Protein AF-A0A4R4QNT4-F1 (afdb_monomer)

Structure (mmCIF, N/CA/C/O backbone):
data_AF-A0A4R4QNT4-F1
#
_entry.id   AF-A0A4R4QNT4-F1
#
loop_
_atom_site.group_PDB
_atom_site.id
_atom_site.type_symbol
_atom_site.label_atom_id
_atom_site.label_alt_id
_atom_site.label_comp_id
_atom_site.label_asym_id
_atom_site.label_entity_id
_atom_site.label_seq_id
_atom_site.pdbx_PDB_ins_code
_atom_site.Cartn_x
_atom_site.Cartn_y
_atom_site.Cartn_z
_atom_site.occupancy
_atom_site.B_iso_or_equiv
_atom_site.auth_seq_id
_atom_site.auth_comp_id
_atom_site.auth_asym_id
_atom_site.auth_atom_id
_atom_site.pdbx_PDB_model_num
ATOM 1 N N . MET A 1 1 ? 43.501 26.505 31.342 1.00 37.59 1 MET A N 1
ATOM 2 C CA . MET A 1 1 ? 43.965 26.276 29.961 1.00 37.59 1 MET A CA 1
ATOM 3 C C . MET A 1 1 ? 43.931 24.777 29.756 1.00 37.59 1 MET A C 1
ATOM 5 O O . MET A 1 1 ? 44.802 24.097 30.271 1.00 37.59 1 MET A O 1
ATOM 9 N N . GLU A 1 2 ? 42.743 24.244 29.469 1.00 38.50 2 GLU A N 1
ATOM 10 C CA . GLU A 1 2 ? 42.202 24.045 28.103 1.00 38.50 2 GLU A CA 1
ATOM 11 C C . GLU A 1 2 ? 42.955 22.898 27.397 1.00 38.50 2 GLU A C 1
ATOM 13 O O . GLU A 1 2 ? 44.174 22.863 27.431 1.00 38.50 2 GLU A O 1
ATOM 18 N N . GLY A 1 3 ? 42.329 21.898 26.785 1.00 36.78 3 GLY A N 1
ATOM 19 C CA . GLY A 1 3 ? 41.005 21.887 26.189 1.00 36.78 3 GLY A CA 1
ATOM 20 C C . GLY A 1 3 ? 40.268 20.565 26.379 1.00 36.78 3 GLY A C 1
ATOM 21 O O . GLY A 1 3 ? 40.830 19.472 26.442 1.00 36.78 3 GLY A O 1
ATOM 22 N N . GLU A 1 4 ? 38.968 20.752 26.482 1.00 43.66 4 GLU A N 1
ATOM 23 C CA . GLU A 1 4 ? 37.883 19.797 26.498 1.00 43.66 4 GLU A CA 1
ATOM 24 C C . GLU A 1 4 ? 37.912 18.936 25.227 1.00 43.66 4 GLU A C 1
ATOM 26 O O . GLU A 1 4 ? 37.807 19.427 24.105 1.00 43.66 4 GLU A O 1
ATOM 31 N N . SER A 1 5 ? 38.104 17.627 25.400 1.00 39.94 5 SER A N 1
ATOM 32 C CA . SER A 1 5 ? 37.969 16.658 24.316 1.00 39.94 5 SER A CA 1
ATOM 33 C C . SER A 1 5 ? 36.481 16.483 24.023 1.00 39.94 5 SER A C 1
ATOM 35 O O . SER A 1 5 ? 35.796 15.669 24.645 1.00 39.94 5 SER A O 1
ATOM 37 N N . THR A 1 6 ? 35.962 17.286 23.095 1.00 43.97 6 THR A N 1
ATOM 38 C CA . THR A 1 6 ? 34.639 17.096 22.503 1.00 43.97 6 THR A CA 1
ATOM 39 C C . THR A 1 6 ? 34.611 15.732 21.815 1.00 43.97 6 THR A C 1
ATOM 41 O O . THR A 1 6 ? 35.054 15.573 20.677 1.00 43.97 6 THR A O 1
ATOM 44 N N . ARG A 1 7 ? 34.088 14.715 22.507 1.00 40.16 7 ARG A N 1
ATOM 45 C CA . ARG A 1 7 ? 33.618 13.490 21.859 1.00 40.16 7 ARG A CA 1
ATOM 46 C C . ARG A 1 7 ? 32.484 13.886 20.921 1.00 40.16 7 ARG A C 1
ATOM 48 O O . ARG A 1 7 ? 31.363 14.114 21.366 1.00 40.16 7 ARG A O 1
ATOM 55 N N . MET A 1 8 ? 32.773 13.947 19.626 1.00 35.00 8 MET A N 1
ATOM 56 C CA . MET A 1 8 ? 31.739 13.879 18.602 1.00 35.00 8 MET A CA 1
ATOM 57 C C . MET A 1 8 ? 31.086 12.498 18.699 1.00 35.00 8 MET A C 1
ATOM 59 O O . MET A 1 8 ? 31.609 11.511 18.184 1.00 35.00 8 MET A O 1
ATOM 63 N N . SER A 1 9 ? 29.972 12.421 19.424 1.00 37.28 9 SER A N 1
ATOM 64 C CA . SER A 1 9 ? 29.053 11.292 19.341 1.00 37.28 9 SER A CA 1
ATOM 65 C C . SER A 1 9 ? 28.495 11.281 17.924 1.00 37.28 9 SER A C 1
ATOM 67 O O . SER A 1 9 ? 27.657 12.110 17.580 1.00 37.28 9 SER A O 1
ATOM 69 N N . VAL A 1 10 ? 29.019 10.400 17.070 1.00 41.97 10 VAL A N 1
ATOM 70 C CA . VAL A 1 10 ? 28.398 10.111 15.778 1.00 41.97 10 VAL A CA 1
ATOM 71 C C . VAL A 1 10 ? 27.108 9.374 16.097 1.00 41.97 10 VAL A C 1
ATOM 73 O O . VAL A 1 10 ? 27.119 8.174 16.369 1.00 41.97 10 VAL A O 1
ATOM 76 N N . ASP A 1 11 ? 26.018 10.132 16.124 1.00 49.66 11 ASP A N 1
ATOM 77 C CA . ASP A 1 11 ? 24.670 9.626 16.315 1.00 49.66 11 ASP A CA 1
ATOM 78 C C . ASP A 1 11 ? 24.349 8.680 15.150 1.00 49.66 11 ASP A C 1
ATOM 80 O O . ASP A 1 11 ? 24.089 9.086 14.012 1.00 49.66 11 ASP A O 1
ATOM 84 N N . THR A 1 12 ? 24.534 7.384 15.386 1.00 55.78 12 THR A N 1
ATOM 85 C CA . THR A 1 12 ? 24.268 6.344 14.396 1.00 55.78 12 THR A CA 1
ATOM 86 C C . THR A 1 12 ? 22.800 5.990 14.529 1.00 55.78 12 THR A C 1
ATOM 88 O O . THR A 1 12 ? 22.451 5.062 15.248 1.00 55.78 12 THR A O 1
ATOM 91 N N . ALA A 1 13 ? 21.947 6.766 13.852 1.00 68.31 13 ALA A N 1
ATOM 92 C CA . ALA A 1 13 ? 20.513 6.497 13.778 1.00 68.31 13 ALA A CA 1
ATOM 93 C C . ALA A 1 13 ? 20.271 5.016 13.450 1.00 68.31 13 ALA A C 1
ATOM 95 O O . ALA A 1 13 ? 20.821 4.485 12.473 1.00 68.31 13 ALA A O 1
ATOM 96 N N . THR A 1 14 ? 19.484 4.349 14.288 1.00 86.00 14 THR A N 1
ATOM 97 C CA . THR A 1 14 ? 19.175 2.930 14.130 1.00 86.00 14 THR A CA 1
ATOM 98 C C . THR A 1 14 ? 18.196 2.716 12.973 1.00 86.00 14 THR A C 1
ATOM 100 O O . THR A 1 14 ? 17.595 3.653 12.442 1.00 86.00 14 THR A O 1
ATOM 103 N N . GLY A 1 15 ? 18.017 1.461 12.551 1.00 86.81 15 GLY A N 1
ATOM 104 C CA . GLY A 1 15 ? 17.016 1.125 11.535 1.00 86.81 15 GLY A CA 1
ATOM 105 C C . GLY A 1 15 ? 15.577 1.429 11.968 1.00 86.81 15 GLY A C 1
ATOM 106 O O . GLY A 1 15 ? 14.729 1.615 11.100 1.00 86.81 15 GLY A O 1
ATOM 107 N N . GLU A 1 16 ? 15.309 1.494 13.274 1.00 90.38 16 GLU A N 1
ATOM 108 C CA . GLU A 1 16 ? 14.009 1.872 13.841 1.00 90.38 16 GLU A CA 1
ATOM 109 C C . GLU A 1 16 ? 13.811 3.391 13.789 1.00 90.38 16 GLU A C 1
ATOM 111 O O . GLU A 1 16 ? 12.767 3.850 13.331 1.00 90.38 16 GLU A O 1
ATOM 116 N N . ASP A 1 17 ? 14.841 4.173 14.133 1.00 94.44 17 ASP A N 1
ATOM 117 C CA . ASP A 1 17 ? 14.787 5.642 14.061 1.00 94.44 17 ASP A CA 1
ATOM 118 C C . ASP A 1 17 ? 14.572 6.122 12.622 1.00 94.44 17 ASP A C 1
ATOM 120 O O . ASP A 1 17 ? 13.731 6.979 12.355 1.00 94.44 17 ASP A O 1
ATOM 124 N N . LEU A 1 18 ? 15.301 5.529 11.669 1.00 95.69 18 LEU A N 1
ATOM 125 C CA . LEU A 1 18 ? 15.149 5.834 10.246 1.00 95.69 18 LEU A CA 1
ATOM 126 C C . LEU A 1 18 ? 13.766 5.433 9.718 1.00 95.69 18 LEU A C 1
ATOM 128 O O . LEU A 1 18 ? 13.219 6.116 8.854 1.00 95.69 18 LEU A O 1
ATOM 132 N N . HIS A 1 19 ? 13.192 4.345 10.237 1.00 95.56 19 HIS A N 1
ATOM 133 C CA . HIS A 1 19 ? 11.841 3.918 9.882 1.00 95.56 19 HIS A CA 1
ATOM 134 C C . HIS A 1 19 ? 10.805 4.926 10.368 1.00 95.56 19 HIS A C 1
ATOM 136 O O . HIS A 1 19 ? 9.998 5.397 9.568 1.00 95.56 19 HIS A O 1
ATOM 142 N N . ALA A 1 20 ? 10.854 5.285 11.651 1.00 96.69 20 ALA A N 1
ATOM 143 C CA . ALA A 1 20 ? 9.945 6.255 12.245 1.00 96.69 20 ALA A CA 1
ATOM 144 C C . ALA A 1 20 ? 10.035 7.607 11.526 1.00 96.69 20 ALA A C 1
ATOM 146 O O . ALA A 1 20 ? 9.014 8.116 11.067 1.00 96.69 20 ALA A O 1
ATOM 147 N N . ALA A 1 21 ? 11.256 8.109 11.315 1.00 96.88 21 ALA A N 1
ATOM 148 C CA . ALA A 1 21 ? 11.497 9.365 10.611 1.00 96.88 21 ALA A CA 1
ATOM 149 C C . ALA A 1 21 ? 10.956 9.349 9.173 1.00 96.88 21 ALA A C 1
ATOM 151 O O . ALA A 1 21 ? 10.370 10.334 8.729 1.00 96.88 21 ALA A O 1
ATOM 152 N N . MET A 1 22 ? 11.103 8.231 8.451 1.00 97.12 22 MET A N 1
ATOM 153 C CA . MET A 1 22 ? 10.523 8.085 7.115 1.00 97.12 22 MET A CA 1
ATOM 154 C C . MET A 1 22 ? 8.995 8.194 7.158 1.00 97.12 22 MET A C 1
ATOM 156 O O . MET A 1 22 ? 8.421 8.878 6.317 1.00 97.12 22 MET A O 1
ATOM 160 N N . VAL A 1 23 ? 8.319 7.533 8.106 1.00 97.44 23 VAL A N 1
ATOM 161 C CA . VAL A 1 23 ? 6.850 7.620 8.197 1.00 97.44 23 VAL A CA 1
ATOM 162 C C . VAL A 1 23 ? 6.402 9.026 8.592 1.00 97.44 23 VAL A C 1
ATOM 164 O O . VAL A 1 23 ? 5.477 9.552 7.979 1.00 97.44 23 VAL A O 1
ATOM 167 N N . ASP A 1 24 ? 7.077 9.656 9.551 1.00 97.38 24 ASP A N 1
ATOM 168 C CA . ASP A 1 24 ? 6.760 11.020 9.982 1.00 97.38 24 ASP A CA 1
ATOM 169 C C . ASP A 1 24 ? 6.913 12.016 8.824 1.00 97.38 24 ASP A C 1
ATOM 171 O O . ASP A 1 24 ? 6.049 12.872 8.627 1.00 97.38 24 ASP A O 1
ATOM 175 N N . GLN A 1 25 ? 7.951 11.848 7.996 1.00 96.88 25 GLN A N 1
ATOM 176 C CA . GLN A 1 25 ? 8.120 12.621 6.768 1.00 96.88 25 GLN A CA 1
ATOM 177 C C . GLN A 1 25 ? 6.937 12.423 5.809 1.00 96.88 25 GLN A C 1
ATOM 179 O O . GLN A 1 25 ? 6.391 13.399 5.312 1.00 96.88 25 GLN A O 1
ATOM 184 N N . LEU A 1 26 ? 6.490 11.185 5.573 1.00 96.25 26 LEU A N 1
ATOM 185 C CA . LEU A 1 26 ? 5.357 10.923 4.674 1.00 96.25 26 LEU A CA 1
ATOM 186 C C . LEU A 1 26 ? 4.052 11.570 5.151 1.00 96.25 26 LEU A C 1
ATOM 188 O O . LEU A 1 26 ? 3.254 12.022 4.325 1.00 96.25 26 LEU A O 1
ATOM 192 N N . VAL A 1 27 ? 3.822 11.590 6.466 1.00 96.50 27 VAL A N 1
ATOM 193 C CA . VAL A 1 27 ? 2.660 12.247 7.080 1.00 96.50 27 VAL A CA 1
ATOM 194 C C . VAL A 1 27 ? 2.756 13.763 6.910 1.00 96.50 27 VAL A C 1
ATOM 196 O O . VAL A 1 27 ? 1.775 14.387 6.503 1.00 96.50 27 VAL A O 1
ATOM 199 N N . ALA A 1 28 ? 3.930 14.347 7.163 1.00 96.25 28 ALA A N 1
ATOM 200 C CA . ALA A 1 28 ? 4.174 15.771 6.950 1.00 96.25 28 ALA A CA 1
ATOM 201 C C . ALA A 1 28 ? 3.968 16.167 5.478 1.00 96.25 28 ALA A C 1
ATOM 203 O O . ALA A 1 28 ? 3.209 17.094 5.203 1.00 96.25 28 ALA A O 1
ATOM 204 N N . ASP A 1 29 ? 4.526 15.403 4.536 1.00 94.00 29 ASP A N 1
ATOM 205 C CA . ASP A 1 29 ? 4.382 15.635 3.094 1.00 94.00 29 ASP A CA 1
ATOM 206 C C . ASP A 1 29 ? 2.905 15.590 2.646 1.00 94.00 29 ASP A C 1
ATOM 208 O O . ASP A 1 29 ? 2.492 16.338 1.758 1.00 94.00 29 ASP A O 1
ATOM 212 N N . HIS A 1 30 ? 2.081 14.718 3.243 1.00 92.19 30 HIS A N 1
ATOM 213 C CA . HIS A 1 30 ? 0.635 14.698 2.984 1.00 92.19 30 HIS A CA 1
ATOM 214 C C . HIS A 1 30 ? -0.046 15.954 3.526 1.00 92.19 30 HIS A C 1
ATOM 216 O O . HIS A 1 30 ? -0.811 16.591 2.799 1.00 92.19 30 HIS A O 1
ATOM 222 N N . ALA A 1 31 ? 0.264 16.333 4.767 1.00 93.69 31 ALA A N 1
ATOM 223 C CA . ALA A 1 31 ? -0.306 17.514 5.403 1.00 93.69 31 ALA A CA 1
ATOM 224 C C . ALA A 1 31 ? 0.034 18.803 4.634 1.00 93.69 31 ALA A C 1
ATOM 226 O O . ALA A 1 31 ? -0.841 19.647 4.440 1.00 93.69 31 ALA A O 1
ATOM 227 N N . GLU A 1 32 ? 1.260 18.929 4.119 1.00 94.25 32 GLU A N 1
ATOM 228 C CA . GLU A 1 32 ? 1.679 20.048 3.261 1.00 94.25 32 GLU A CA 1
ATOM 229 C C . GLU A 1 32 ? 0.880 20.123 1.952 1.00 94.25 32 GLU A C 1
ATOM 231 O O . GLU A 1 32 ? 0.577 21.215 1.468 1.00 94.25 32 GLU A O 1
ATOM 236 N N . LYS A 1 33 ? 0.468 18.974 1.401 1.00 89.75 33 LYS A N 1
ATOM 237 C CA . LYS A 1 33 ? -0.427 18.886 0.234 1.00 89.75 33 LYS A CA 1
ATOM 238 C C . LYS A 1 33 ? -1.907 19.117 0.585 1.00 89.75 33 LYS A C 1
ATOM 240 O O . LYS A 1 33 ? -2.757 19.025 -0.299 1.00 89.75 33 LYS A O 1
ATOM 245 N N . GLY A 1 34 ? -2.239 19.388 1.850 1.00 90.75 34 GLY A N 1
ATOM 246 C CA . GLY A 1 34 ? -3.621 19.493 2.332 1.00 90.75 34 GLY A CA 1
ATOM 247 C C . GLY A 1 34 ? -4.358 18.151 2.384 1.00 90.75 34 GLY A C 1
ATOM 248 O O . GLY A 1 34 ? -5.587 18.124 2.445 1.00 90.75 34 GLY A O 1
ATOM 249 N N . LEU A 1 35 ? -3.620 17.041 2.340 1.00 88.06 35 LEU A N 1
ATOM 250 C CA . LEU A 1 35 ? -4.137 15.681 2.444 1.00 88.06 35 LEU A CA 1
ATOM 251 C C . LEU A 1 35 ? -3.940 15.161 3.870 1.00 88.06 35 LEU A C 1
ATOM 253 O O . LEU A 1 35 ? -3.021 15.562 4.580 1.00 88.06 35 LEU A O 1
ATOM 257 N N . VAL A 1 36 ? -4.787 14.224 4.285 1.00 89.75 36 VAL A N 1
ATOM 258 C CA . VAL A 1 36 ? -4.643 13.538 5.573 1.00 89.75 36 VAL A CA 1
ATOM 259 C C . VAL A 1 36 ? -4.260 12.091 5.304 1.00 89.75 36 VAL A C 1
ATOM 261 O O . VAL A 1 36 ? -4.969 11.386 4.587 1.00 89.75 36 VAL A O 1
ATOM 264 N N . MET A 1 37 ? -3.140 11.646 5.879 1.00 93.31 37 MET A N 1
ATOM 265 C CA . MET A 1 37 ? -2.763 10.234 5.848 1.00 93.31 37 MET A CA 1
ATOM 266 C C . MET A 1 37 ? -3.816 9.420 6.600 1.00 93.31 37 MET A C 1
ATOM 268 O O . MET A 1 37 ? -4.147 9.727 7.746 1.00 93.31 37 MET A O 1
ATOM 272 N N . ARG A 1 38 ? -4.339 8.366 5.971 1.00 93.25 38 ARG A N 1
ATOM 273 C CA . ARG A 1 38 ? -5.302 7.486 6.638 1.00 93.25 38 ARG A CA 1
ATOM 274 C C . ARG A 1 38 ? -4.636 6.759 7.817 1.00 93.25 38 ARG A C 1
ATOM 276 O O . ARG A 1 38 ? -3.564 6.180 7.613 1.00 93.25 38 ARG A O 1
ATOM 283 N N . PRO A 1 39 ? -5.257 6.715 9.013 1.00 94.19 39 PRO A N 1
ATOM 284 C CA . PRO A 1 39 ? -4.653 6.100 10.200 1.00 94.19 39 PRO A CA 1
ATOM 285 C C . PRO A 1 39 ? -4.231 4.637 10.009 1.00 94.19 39 PRO A C 1
ATOM 287 O O . PRO A 1 39 ? -3.194 4.206 10.513 1.00 94.19 39 PRO A O 1
ATOM 290 N N . GLU A 1 40 ? -5.007 3.856 9.261 1.00 94.50 40 GLU A N 1
ATOM 291 C CA . GLU A 1 40 ? -4.697 2.462 8.949 1.00 94.50 40 GLU A CA 1
ATOM 292 C C . GLU A 1 40 ? -3.492 2.324 8.007 1.00 94.50 40 GLU A C 1
ATOM 294 O O . GLU A 1 40 ? -2.685 1.411 8.183 1.00 94.50 40 GLU A O 1
ATOM 299 N N . VAL A 1 41 ? -3.322 3.252 7.057 1.00 95.38 41 VAL A N 1
ATOM 300 C CA . VAL A 1 41 ? -2.170 3.281 6.143 1.00 95.38 41 VAL A CA 1
ATOM 301 C C . VAL A 1 41 ? -0.916 3.688 6.906 1.00 95.38 41 VAL A C 1
ATOM 303 O O . VAL A 1 41 ? 0.113 3.028 6.778 1.00 95.38 41 VAL A O 1
ATOM 306 N N . GLU A 1 42 ? -1.007 4.706 7.763 1.00 96.69 42 GLU A N 1
ATOM 307 C CA . GLU A 1 42 ? 0.089 5.085 8.656 1.00 96.69 42 GLU A CA 1
ATOM 308 C C . GLU A 1 42 ? 0.491 3.917 9.568 1.00 96.69 42 GLU A C 1
ATOM 310 O O . GLU A 1 42 ? 1.670 3.584 9.677 1.00 96.69 42 GLU A O 1
ATOM 315 N N . THR A 1 43 ? -0.482 3.230 10.168 1.00 96.19 43 THR A N 1
ATOM 316 C CA . THR A 1 43 ? -0.228 2.063 11.027 1.00 96.19 43 THR A CA 1
ATOM 317 C C . THR A 1 43 ? 0.490 0.949 10.265 1.00 96.19 43 THR A C 1
ATOM 319 O O . THR A 1 43 ? 1.450 0.367 10.780 1.00 96.19 43 THR A O 1
ATOM 322 N N . ALA A 1 44 ? 0.074 0.665 9.027 1.00 95.00 44 ALA A N 1
ATOM 323 C CA . ALA A 1 44 ? 0.738 -0.318 8.175 1.00 95.00 44 ALA A CA 1
ATOM 324 C C . ALA A 1 44 ? 2.178 0.108 7.833 1.00 95.00 44 ALA A C 1
ATOM 326 O O . ALA A 1 44 ? 3.098 -0.702 7.960 1.00 95.00 44 ALA A O 1
ATOM 327 N N . LEU A 1 45 ? 2.391 1.383 7.486 1.00 95.81 45 LEU A N 1
ATOM 328 C CA . LEU A 1 45 ? 3.716 1.949 7.221 1.00 95.81 45 LEU A CA 1
ATOM 329 C C . LEU A 1 45 ? 4.640 1.824 8.434 1.00 95.81 45 LEU A C 1
ATOM 331 O O . LEU A 1 45 ? 5.791 1.438 8.263 1.00 95.81 45 LEU A O 1
ATOM 335 N N . ARG A 1 46 ? 4.150 2.088 9.653 1.00 96.50 46 ARG A N 1
ATOM 336 C CA . ARG A 1 46 ? 4.930 1.933 10.898 1.00 96.50 46 ARG A CA 1
ATOM 337 C C . ARG A 1 46 ? 5.203 0.471 11.256 1.00 96.50 46 ARG A C 1
ATOM 339 O O . ARG A 1 46 ? 6.205 0.181 11.897 1.00 96.50 46 ARG A O 1
ATOM 346 N N . SER A 1 47 ? 4.339 -0.454 10.843 1.00 93.88 47 SER A N 1
ATOM 347 C CA . SER A 1 47 ? 4.440 -1.872 11.219 1.00 93.88 47 SER A CA 1
ATOM 348 C C . SER A 1 47 ? 5.370 -2.684 10.320 1.00 93.88 47 SER A C 1
ATOM 350 O O . SER A 1 47 ? 5.901 -3.706 10.754 1.00 93.88 47 SER A O 1
ATOM 352 N N . VAL A 1 48 ? 5.558 -2.270 9.064 1.00 93.06 48 VAL A N 1
ATOM 353 C CA . VAL A 1 48 ? 6.316 -3.043 8.073 1.00 93.06 48 VAL A CA 1
ATOM 354 C C . VAL A 1 48 ? 7.712 -2.436 7.879 1.00 93.06 48 VAL A C 1
ATOM 356 O O . VAL A 1 48 ? 7.850 -1.420 7.198 1.00 93.06 48 VAL A O 1
ATOM 359 N N . PRO A 1 49 ? 8.779 -3.051 8.424 1.00 91.62 49 PRO A N 1
ATOM 360 C CA . PRO A 1 49 ? 10.138 -2.548 8.259 1.00 91.62 49 PRO A CA 1
ATOM 361 C C . PRO A 1 49 ? 10.629 -2.752 6.823 1.00 91.62 49 PRO A C 1
ATOM 363 O O . PRO A 1 49 ? 10.893 -3.869 6.368 1.00 91.62 49 PRO A O 1
ATOM 366 N N . ARG A 1 50 ? 10.786 -1.641 6.101 1.00 90.94 50 ARG A N 1
ATOM 367 C CA . ARG A 1 50 ? 11.141 -1.619 4.675 1.00 90.94 50 ARG A CA 1
ATOM 368 C C . ARG A 1 50 ? 12.478 -2.296 4.360 1.00 90.94 50 ARG A C 1
ATOM 370 O O . ARG A 1 50 ? 12.587 -2.966 3.335 1.00 90.94 50 ARG A O 1
ATOM 377 N N . HIS A 1 51 ? 13.466 -2.187 5.252 1.00 90.31 51 HIS A N 1
ATOM 378 C CA . HIS A 1 51 ? 14.802 -2.760 5.049 1.00 90.31 51 HIS A CA 1
ATOM 379 C C . HIS A 1 51 ? 14.807 -4.292 4.891 1.00 90.31 51 HIS A C 1
ATOM 381 O O . HIS A 1 51 ? 15.686 -4.827 4.219 1.00 90.31 51 HIS A O 1
ATOM 387 N N . LEU A 1 52 ? 13.802 -5.007 5.419 1.00 88.38 52 LEU A N 1
ATOM 388 C CA . LEU A 1 52 ? 13.670 -6.460 5.225 1.00 88.38 52 LEU A CA 1
ATOM 389 C C . LEU A 1 52 ? 13.390 -6.853 3.765 1.00 88.38 52 LEU A C 1
ATOM 391 O O . LEU A 1 52 ? 13.590 -8.007 3.386 1.00 88.38 52 LEU A O 1
ATOM 395 N N . PHE A 1 53 ? 12.937 -5.905 2.942 1.00 84.62 53 PHE A N 1
ATOM 396 C CA . PHE A 1 53 ? 12.639 -6.102 1.522 1.00 84.62 53 PHE A CA 1
ATOM 397 C C . PHE A 1 53 ? 13.750 -5.566 0.605 1.00 84.62 53 PHE A C 1
ATOM 399 O O . PHE A 1 53 ? 13.688 -5.749 -0.612 1.00 84.62 53 PHE A O 1
ATOM 406 N N . THR A 1 54 ? 14.788 -4.949 1.180 1.00 86.88 54 THR A N 1
ATOM 407 C CA . THR A 1 54 ? 15.943 -4.370 0.479 1.00 86.88 54 THR A CA 1
ATOM 408 C C . THR A 1 54 ? 17.262 -4.802 1.147 1.00 86.88 54 THR A C 1
ATOM 410 O O . THR A 1 54 ? 17.991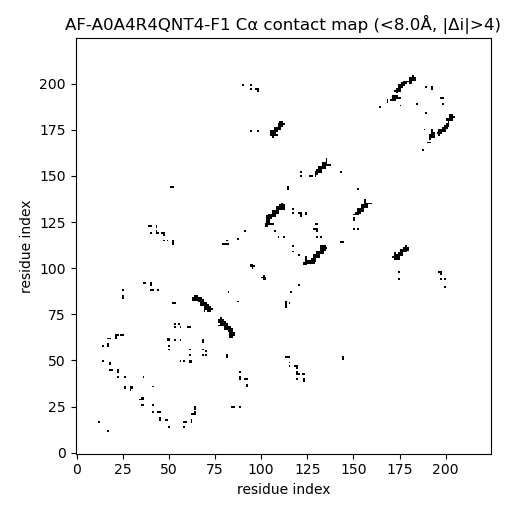 -3.949 1.653 1.00 86.88 54 THR A O 1
ATOM 413 N N . PRO A 1 55 ? 17.579 -6.112 1.189 1.00 82.19 55 PRO A N 1
ATOM 414 C CA . PRO A 1 55 ? 18.682 -6.643 2.000 1.00 82.19 55 PRO A CA 1
ATOM 415 C C . PRO A 1 55 ? 20.067 -6.116 1.597 1.00 82.19 55 PRO A C 1
ATOM 417 O O . PRO A 1 55 ? 20.945 -6.005 2.445 1.00 82.19 55 PRO A O 1
ATOM 420 N N . ASP A 1 56 ? 20.249 -5.756 0.326 1.00 85.75 56 ASP A N 1
ATOM 421 C CA . ASP A 1 56 ? 21.531 -5.278 -0.206 1.00 85.75 56 ASP A CA 1
ATOM 422 C C . ASP A 1 56 ? 21.694 -3.748 -0.120 1.00 85.75 56 ASP A C 1
ATOM 424 O O . ASP A 1 56 ? 22.734 -3.203 -0.493 1.00 85.75 56 ASP A O 1
ATOM 428 N N . ALA A 1 57 ? 20.667 -3.029 0.346 1.00 87.19 57 ALA A N 1
ATOM 429 C CA . ALA A 1 57 ? 20.692 -1.575 0.453 1.00 87.19 57 ALA A CA 1
ATOM 430 C C . ALA A 1 57 ? 21.159 -1.122 1.841 1.00 87.19 57 ALA A C 1
ATOM 432 O O . ALA A 1 57 ? 20.790 -1.694 2.866 1.00 87.19 57 ALA A O 1
ATOM 433 N N . ALA A 1 58 ? 21.917 -0.025 1.890 1.00 91.62 58 ALA A N 1
ATOM 434 C CA . ALA A 1 58 ? 22.208 0.643 3.154 1.00 91.62 58 ALA A CA 1
ATOM 435 C C . ALA A 1 58 ? 20.903 1.118 3.817 1.00 91.62 58 ALA A C 1
ATOM 437 O O . ALA A 1 58 ? 20.018 1.624 3.129 1.00 91.62 58 ALA A O 1
ATOM 438 N N . LEU A 1 59 ? 20.800 1.043 5.151 1.00 92.12 59 LEU A N 1
ATOM 439 C CA . LEU A 1 59 ? 19.581 1.431 5.886 1.00 92.12 59 LEU A CA 1
ATOM 440 C C . LEU A 1 59 ? 19.091 2.843 5.537 1.00 92.12 59 LEU A C 1
ATOM 442 O O . LEU A 1 59 ? 17.900 3.052 5.329 1.00 92.12 59 LEU A O 1
ATOM 446 N N . LYS A 1 60 ? 20.016 3.802 5.415 1.00 92.56 60 LYS A N 1
ATOM 447 C CA . LYS A 1 60 ? 19.683 5.179 5.022 1.00 92.56 60 LYS A CA 1
ATOM 448 C C . LYS A 1 60 ? 19.037 5.254 3.640 1.00 92.56 60 LYS A C 1
ATOM 450 O O . LYS A 1 60 ? 18.139 6.059 3.452 1.00 92.56 60 LYS A O 1
ATOM 455 N N . GLU A 1 61 ? 19.479 4.422 2.698 1.00 92.00 61 GLU A N 1
ATOM 456 C CA . GLU A 1 61 ? 18.884 4.346 1.361 1.00 92.00 61 GLU A CA 1
ATOM 457 C C . GLU A 1 61 ? 17.534 3.626 1.401 1.00 92.00 61 GLU A C 1
ATOM 459 O O . GLU A 1 61 ? 16.570 4.082 0.792 1.00 92.00 61 GLU A O 1
ATOM 464 N N . ALA A 1 62 ? 17.439 2.542 2.179 1.00 90.94 62 ALA A N 1
ATOM 465 C CA . ALA A 1 62 ? 16.202 1.793 2.362 1.00 90.94 62 ALA A CA 1
ATOM 466 C C . ALA A 1 62 ? 15.061 2.681 2.876 1.00 90.94 62 ALA A C 1
ATOM 468 O O . ALA A 1 62 ? 13.929 2.495 2.443 1.00 90.94 62 ALA A O 1
ATOM 469 N N . TYR A 1 63 ? 15.352 3.657 3.738 1.00 95.00 63 TYR A N 1
ATOM 470 C CA . TYR A 1 63 ? 14.361 4.551 4.345 1.00 95.00 63 TYR A CA 1
ATOM 471 C C . TYR A 1 63 ? 14.260 5.940 3.705 1.00 95.00 63 TYR A C 1
ATOM 473 O O . TYR A 1 63 ? 13.645 6.840 4.272 1.00 95.00 63 TYR A O 1
ATOM 481 N N . ARG A 1 64 ? 14.805 6.139 2.500 1.00 93.56 64 ARG A N 1
ATOM 482 C CA . ARG A 1 64 ? 14.509 7.355 1.734 1.00 93.56 64 ARG A CA 1
ATOM 483 C C . ARG A 1 64 ? 13.040 7.387 1.332 1.00 93.56 64 ARG A C 1
ATOM 485 O O . ARG A 1 64 ? 12.585 6.531 0.573 1.00 93.56 64 ARG A O 1
ATOM 492 N N . ALA A 1 65 ? 12.324 8.412 1.789 1.00 91.75 65 ALA A N 1
ATOM 493 C CA . ALA A 1 65 ? 10.904 8.589 1.509 1.00 91.75 65 ALA A CA 1
ATOM 494 C C . ALA A 1 65 ? 10.596 8.780 0.016 1.00 91.75 65 ALA A C 1
ATOM 496 O O . ALA A 1 65 ? 9.513 8.391 -0.406 1.00 91.75 65 ALA A O 1
ATOM 497 N N . ASP A 1 66 ? 11.537 9.328 -0.771 1.00 89.50 66 ASP A N 1
ATOM 498 C CA . ASP A 1 66 ? 11.343 9.846 -2.134 1.00 89.50 66 ASP A CA 1
ATOM 499 C C . ASP A 1 66 ? 11.687 8.857 -3.265 1.00 89.50 66 ASP A C 1
ATOM 501 O O . ASP A 1 66 ? 11.257 9.052 -4.406 1.00 89.50 66 ASP A O 1
ATOM 505 N N . ARG A 1 67 ? 12.449 7.789 -2.983 1.00 87.81 67 ARG A N 1
ATOM 506 C CA . ARG A 1 67 ? 13.083 6.960 -4.026 1.00 87.81 67 ARG A CA 1
ATOM 507 C C . ARG A 1 67 ? 12.762 5.468 -3.939 1.00 87.81 67 ARG A C 1
ATOM 509 O O . ARG A 1 67 ? 12.651 4.909 -2.847 1.00 87.81 67 ARG A O 1
ATOM 516 N N . PRO A 1 68 ? 12.631 4.791 -5.095 1.00 86.81 68 PRO A N 1
ATOM 517 C CA . PRO A 1 68 ? 12.617 3.339 -5.133 1.00 86.81 68 PRO A CA 1
ATOM 518 C C . PRO A 1 68 ? 14.023 2.780 -4.892 1.00 86.81 68 PRO A C 1
ATOM 520 O O . PRO A 1 68 ? 15.022 3.411 -5.232 1.00 86.81 68 PRO A O 1
ATOM 523 N N . VAL A 1 69 ? 14.090 1.555 -4.374 1.00 84.19 69 VAL A N 1
ATOM 524 C CA . VAL A 1 69 ? 15.346 0.813 -4.212 1.00 84.19 69 VAL A CA 1
ATOM 525 C C . VAL A 1 69 ? 15.389 -0.315 -5.232 1.00 84.19 69 VAL A C 1
ATOM 527 O O . VAL A 1 69 ? 14.494 -1.160 -5.278 1.00 84.19 69 VAL A O 1
ATOM 530 N N . MET A 1 70 ? 16.435 -0.345 -6.055 1.00 80.69 70 MET A N 1
ATOM 531 C CA . MET A 1 70 ? 16.640 -1.425 -7.019 1.00 80.69 70 MET A CA 1
ATOM 532 C C . MET A 1 70 ? 17.062 -2.696 -6.283 1.00 80.69 70 MET A C 1
ATOM 534 O O . MET A 1 70 ? 18.038 -2.686 -5.541 1.00 80.69 70 MET A O 1
ATOM 538 N N . THR A 1 71 ? 16.330 -3.790 -6.493 1.00 71.56 71 THR A N 1
ATOM 539 C CA . THR A 1 71 ? 16.617 -5.093 -5.856 1.00 71.56 71 THR A CA 1
ATOM 540 C C . THR A 1 71 ? 17.191 -6.114 -6.826 1.00 71.56 71 THR A C 1
ATOM 542 O O . THR A 1 71 ? 17.761 -7.113 -6.404 1.00 71.56 71 THR A O 1
ATOM 545 N N . LYS A 1 72 ? 17.053 -5.876 -8.132 1.00 67.69 72 LYS A N 1
ATOM 546 C CA . LYS A 1 72 ? 17.617 -6.726 -9.176 1.00 67.69 72 LYS A CA 1
ATOM 547 C C . LYS A 1 72 ? 17.914 -5.896 -10.416 1.00 67.69 72 LYS A C 1
ATOM 549 O O . LYS A 1 72 ? 17.100 -5.065 -10.819 1.00 67.69 72 LYS A O 1
ATOM 554 N N . ARG A 1 73 ? 19.053 -6.166 -11.048 1.00 59.78 73 ARG A N 1
ATOM 555 C CA . ARG A 1 73 ? 19.380 -5.709 -12.405 1.00 59.78 73 ARG A CA 1
ATOM 556 C C . ARG A 1 73 ? 19.433 -6.922 -13.326 1.00 59.78 73 ARG A C 1
ATOM 558 O O . ARG A 1 73 ? 19.925 -7.973 -12.917 1.00 59.78 73 ARG A O 1
ATOM 565 N N . ILE A 1 74 ? 18.901 -6.795 -14.534 1.00 55.06 74 ILE A N 1
ATOM 566 C CA . ILE A 1 74 ? 18.995 -7.814 -15.583 1.00 55.06 74 ILE A CA 1
ATOM 567 C C . ILE A 1 74 ? 19.829 -7.185 -16.698 1.00 55.06 74 ILE A C 1
ATOM 569 O O . ILE A 1 74 ? 19.324 -6.404 -17.496 1.00 55.06 74 ILE A O 1
ATOM 573 N N . GLY A 1 75 ? 21.134 -7.466 -16.702 1.00 61.50 75 GLY A N 1
ATOM 574 C CA . GLY A 1 75 ? 22.076 -6.726 -17.546 1.00 61.50 75 GLY A CA 1
ATOM 575 C C . GLY A 1 75 ? 22.110 -5.239 -17.171 1.00 61.50 75 GLY A C 1
ATOM 576 O O . GLY A 1 75 ? 22.177 -4.897 -15.987 1.00 61.50 75 GLY A O 1
ATOM 577 N N . ASP A 1 76 ? 22.034 -4.362 -18.173 1.00 51.84 76 ASP A N 1
ATOM 578 C CA . ASP A 1 76 ? 21.980 -2.910 -17.963 1.00 51.84 76 ASP A CA 1
ATOM 579 C C . ASP A 1 76 ? 20.583 -2.399 -17.576 1.00 51.84 76 ASP A C 1
ATOM 581 O O . ASP A 1 76 ? 20.461 -1.274 -17.088 1.00 51.84 76 ASP A O 1
ATOM 585 N N . GLU A 1 77 ? 19.547 -3.232 -17.699 1.00 51.81 77 GLU A N 1
ATOM 586 C CA . GLU A 1 77 ? 18.161 -2.880 -17.390 1.00 51.81 77 GLU A CA 1
ATOM 587 C C . GLU A 1 77 ? 17.807 -3.124 -15.911 1.00 51.81 77 GLU A C 1
ATOM 589 O O . GLU A 1 77 ? 18.342 -4.008 -15.227 1.00 51.81 77 GLU A O 1
ATOM 594 N N . ALA A 1 78 ? 16.870 -2.324 -15.394 1.00 55.00 78 ALA A N 1
ATOM 595 C CA . ALA A 1 78 ? 16.292 -2.538 -14.072 1.00 55.00 78 ALA A CA 1
ATOM 596 C C . ALA A 1 78 ? 15.379 -3.775 -14.108 1.00 55.00 78 ALA A C 1
ATOM 598 O O . ALA A 1 78 ? 14.399 -3.800 -14.844 1.00 55.00 78 ALA A O 1
ATOM 599 N N . GLY A 1 79 ? 15.707 -4.801 -13.317 1.00 60.47 79 GLY A N 1
ATOM 600 C CA . GLY A 1 79 ? 14.943 -6.050 -13.258 1.00 60.47 79 GLY A CA 1
ATOM 601 C C . GLY A 1 79 ? 13.745 -5.958 -12.318 1.00 60.47 79 GLY A C 1
ATOM 602 O O . GLY A 1 79 ? 12.610 -6.158 -12.731 1.00 60.47 79 GLY A O 1
ATOM 603 N N . SER A 1 80 ? 13.988 -5.615 -11.050 1.00 71.62 80 SER A N 1
ATOM 604 C CA . SER A 1 80 ? 12.927 -5.468 -10.043 1.00 71.62 80 SER A CA 1
ATOM 605 C C . SER A 1 80 ? 13.319 -4.420 -8.999 1.00 71.62 80 SER A C 1
ATOM 607 O O . SER A 1 80 ? 14.491 -4.284 -8.631 1.00 71.62 80 SER A O 1
ATOM 609 N N . SER A 1 81 ? 12.338 -3.699 -8.461 1.00 78.12 81 SER A N 1
ATOM 610 C CA . SER A 1 81 ? 12.554 -2.650 -7.458 1.00 78.12 81 SER A CA 1
ATOM 611 C C . SER A 1 81 ? 11.501 -2.693 -6.356 1.00 78.12 81 SER A C 1
ATOM 613 O O . SER A 1 81 ? 10.408 -3.218 -6.551 1.00 78.12 81 SER A O 1
ATOM 615 N N . VAL A 1 82 ? 11.841 -2.138 -5.195 1.00 80.94 82 VAL A N 1
ATOM 616 C CA . VAL A 1 82 ? 10.872 -1.776 -4.160 1.00 80.94 82 VAL A CA 1
ATOM 617 C C . VAL A 1 82 ? 10.478 -0.323 -4.401 1.00 80.94 82 VAL A C 1
ATOM 619 O O . VAL A 1 82 ? 11.329 0.566 -4.327 1.00 80.94 82 VAL A O 1
ATOM 622 N N . SER A 1 83 ? 9.196 -0.090 -4.697 1.00 83.50 83 SER A N 1
ATOM 623 C CA . SER A 1 83 ? 8.627 1.236 -4.979 1.00 83.50 83 SER A CA 1
ATOM 624 C C . SER A 1 83 ? 8.944 2.255 -3.886 1.00 83.50 83 SER A C 1
ATOM 626 O O . SER A 1 83 ? 9.153 1.898 -2.727 1.00 83.50 83 SER A O 1
ATOM 628 N N . ALA A 1 84 ? 8.994 3.540 -4.238 1.00 89.38 84 ALA A N 1
ATOM 629 C CA . ALA A 1 84 ? 9.216 4.607 -3.264 1.00 89.38 84 ALA A CA 1
ATOM 630 C C . ALA A 1 84 ? 8.120 4.607 -2.173 1.00 89.38 84 ALA A C 1
ATOM 632 O O . ALA A 1 84 ? 6.958 4.355 -2.509 1.00 89.38 84 ALA A O 1
ATOM 633 N N . PRO A 1 85 ? 8.451 4.878 -0.894 1.00 91.25 85 PRO A N 1
ATOM 634 C CA . PRO A 1 85 ? 7.478 4.864 0.200 1.00 91.25 85 PRO A CA 1
ATOM 635 C C . PRO A 1 85 ? 6.269 5.769 -0.050 1.00 91.25 85 PRO A C 1
ATOM 637 O O . PRO A 1 85 ? 5.140 5.321 0.132 1.00 91.25 85 PRO A O 1
ATOM 640 N N . TRP A 1 86 ? 6.498 6.994 -0.541 1.00 92.50 86 TRP A N 1
ATOM 641 C CA . TRP A 1 86 ? 5.427 7.951 -0.840 1.00 92.50 86 TRP A CA 1
ATOM 642 C C . TRP A 1 86 ? 4.401 7.397 -1.827 1.00 92.50 86 TRP A C 1
ATOM 644 O O . TRP A 1 86 ? 3.201 7.522 -1.607 1.00 92.50 86 TRP A O 1
ATOM 654 N N . ARG A 1 87 ? 4.870 6.713 -2.878 1.00 90.00 87 ARG A N 1
ATOM 655 C CA . ARG A 1 87 ? 4.006 6.145 -3.915 1.00 90.00 87 ARG A CA 1
ATOM 656 C C . ARG A 1 87 ? 3.124 5.044 -3.346 1.00 90.00 87 ARG A C 1
ATOM 658 O O . ARG A 1 87 ? 1.956 4.957 -3.701 1.00 90.00 87 ARG A O 1
ATOM 665 N N . ILE A 1 88 ? 3.683 4.205 -2.475 1.00 91.25 88 ILE A N 1
ATOM 666 C CA . ILE A 1 88 ? 2.912 3.139 -1.838 1.00 91.25 88 ILE A CA 1
ATOM 667 C C . ILE A 1 88 ? 1.881 3.730 -0.872 1.00 91.25 88 ILE A C 1
ATOM 669 O O . ILE A 1 88 ? 0.734 3.299 -0.884 1.00 91.25 88 ILE A O 1
ATOM 673 N N . ALA A 1 89 ? 2.255 4.743 -0.087 1.00 93.12 89 ALA A N 1
ATOM 674 C CA . ALA A 1 89 ? 1.328 5.420 0.817 1.00 93.12 89 ALA A CA 1
ATOM 675 C C . ALA A 1 89 ? 0.131 6.027 0.063 1.00 93.12 89 ALA A C 1
ATOM 677 O O . ALA A 1 89 ? -1.015 5.761 0.421 1.00 93.12 89 ALA A O 1
ATOM 678 N N . GLU A 1 90 ? 0.389 6.758 -1.025 1.00 91.31 90 GLU A N 1
ATOM 679 C CA . GLU A 1 90 ? -0.660 7.341 -1.870 1.00 91.31 90 GLU A CA 1
ATOM 680 C C . GLU A 1 90 ? -1.541 6.255 -2.508 1.00 91.31 90 GLU A C 1
ATOM 682 O O . GLU A 1 90 ? -2.767 6.338 -2.455 1.00 91.31 90 GLU A O 1
ATOM 687 N N . MET A 1 91 ? -0.932 5.197 -3.050 1.00 91.62 91 MET A N 1
ATOM 688 C CA . MET A 1 91 ? -1.649 4.083 -3.675 1.00 91.62 91 MET A CA 1
ATOM 689 C C . MET A 1 91 ? -2.552 3.335 -2.679 1.00 91.62 91 MET A C 1
ATOM 691 O O . MET A 1 91 ? -3.695 3.016 -3.003 1.00 91.62 91 MET A O 1
ATOM 695 N N . LEU A 1 92 ? -2.066 3.062 -1.464 1.00 93.50 92 LEU A N 1
ATOM 696 C CA . LEU A 1 92 ? -2.845 2.397 -0.415 1.00 93.50 92 LEU A CA 1
ATOM 697 C C . LEU A 1 92 ? -3.956 3.299 0.133 1.00 93.50 92 LEU A C 1
ATOM 699 O O . LEU A 1 92 ? -5.051 2.804 0.399 1.00 93.50 92 LEU A O 1
ATOM 703 N N . GLY A 1 93 ? -3.702 4.606 0.258 1.00 92.19 93 GLY A N 1
ATOM 704 C CA . GLY A 1 93 ? -4.719 5.596 0.618 1.00 92.19 93 GLY A CA 1
ATOM 705 C C . GLY A 1 93 ? -5.861 5.622 -0.396 1.00 92.19 93 GLY A C 1
ATOM 706 O O . GLY A 1 93 ? -7.012 5.403 -0.027 1.00 92.19 93 GLY A O 1
ATOM 707 N N . GLN A 1 94 ? -5.529 5.757 -1.683 1.00 90.62 94 GLN A N 1
ATOM 708 C CA . GLN A 1 94 ? -6.504 5.723 -2.778 1.00 90.62 94 GLN A CA 1
ATOM 709 C C . GLN A 1 94 ? -7.284 4.408 -2.819 1.00 90.62 94 GLN A C 1
ATOM 711 O O . GLN A 1 94 ? -8.500 4.418 -2.998 1.00 90.62 94 GLN A O 1
ATOM 716 N N . ALA A 1 95 ? -6.604 3.273 -2.628 1.00 91.81 95 ALA A N 1
ATOM 717 C CA . ALA A 1 95 ? -7.260 1.973 -2.575 1.00 91.81 95 ALA A CA 1
ATOM 718 C C . ALA A 1 95 ? -8.267 1.899 -1.418 1.00 91.81 95 ALA A C 1
ATOM 720 O O . ALA A 1 95 ? -9.379 1.430 -1.621 1.00 91.81 95 ALA A O 1
ATOM 721 N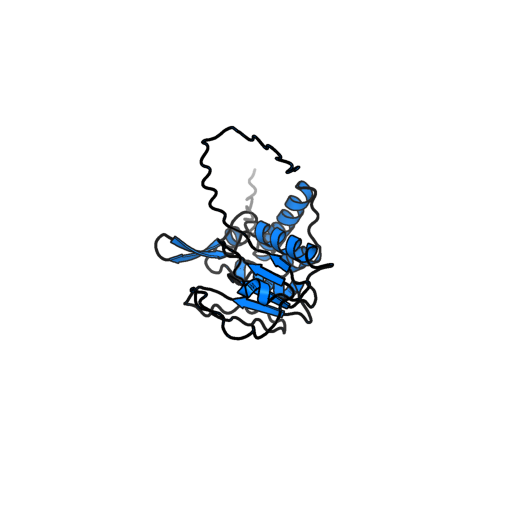 N . ALA A 1 96 ? -7.904 2.384 -0.228 1.00 91.25 96 ALA A N 1
ATOM 722 C CA . ALA A 1 96 ? -8.788 2.391 0.934 1.00 91.25 96 ALA A CA 1
ATOM 723 C C . ALA A 1 96 ? -9.978 3.358 0.779 1.00 91.25 96 ALA A C 1
ATOM 725 O O . ALA A 1 96 ? -11.077 3.058 1.261 1.00 91.25 96 ALA A O 1
ATOM 726 N N . ASP A 1 97 ? -9.778 4.503 0.120 1.00 90.12 97 ASP A N 1
ATOM 727 C CA . ASP A 1 97 ? -10.834 5.475 -0.196 1.00 90.12 97 ASP A CA 1
ATOM 728 C C . ASP A 1 97 ? -11.833 4.905 -1.200 1.00 90.12 97 ASP A C 1
ATOM 730 O O . ASP A 1 97 ? -13.042 4.991 -0.995 1.00 90.12 97 ASP A O 1
ATOM 734 N N . ALA A 1 98 ? -11.329 4.248 -2.243 1.00 88.88 98 ALA A N 1
ATOM 735 C CA . ALA A 1 98 ? -12.133 3.635 -3.292 1.00 88.88 98 ALA A CA 1
ATOM 736 C C . ALA A 1 98 ? -12.847 2.344 -2.855 1.00 88.88 98 ALA A C 1
ATOM 738 O O . ALA A 1 98 ? -13.546 1.734 -3.659 1.00 88.88 98 ALA A O 1
ATOM 739 N N . THR A 1 99 ? -12.660 1.891 -1.613 1.00 86.62 99 THR A N 1
ATOM 740 C CA . THR A 1 99 ? -13.277 0.672 -1.083 1.00 86.62 99 THR A CA 1
ATOM 741 C C . THR A 1 99 ? -14.144 0.956 0.149 1.00 86.62 99 THR A C 1
ATOM 743 O O . THR A 1 99 ? -13.988 0.293 1.175 1.00 86.62 99 THR A O 1
ATOM 746 N N . ASP A 1 100 ? -15.036 1.945 0.069 1.00 77.62 100 ASP A N 1
ATOM 747 C CA . ASP A 1 100 ? -16.156 2.206 0.997 1.00 77.62 100 ASP A CA 1
ATOM 748 C C . ASP A 1 100 ? -15.858 1.948 2.490 1.00 77.62 100 ASP A C 1
ATOM 750 O O . ASP A 1 100 ? -16.549 1.180 3.160 1.00 77.62 100 ASP A O 1
ATOM 754 N N . GLY A 1 101 ? -14.804 2.571 3.027 1.00 73.31 101 GLY A N 1
ATOM 755 C CA . GLY A 1 101 ? -14.472 2.484 4.459 1.00 73.31 101 GLY A CA 1
ATOM 756 C C . GLY A 1 101 ? -13.251 1.630 4.813 1.00 73.31 101 GLY A C 1
ATOM 757 O O . GLY A 1 101 ? -13.022 1.363 5.990 1.00 73.31 101 GLY A O 1
ATOM 758 N N . GLY A 1 102 ? -12.429 1.263 3.828 1.00 88.12 102 GLY A N 1
ATOM 759 C CA . GLY A 1 102 ? -11.099 0.684 4.039 1.00 88.12 102 GLY A CA 1
ATOM 760 C C . GLY A 1 102 ? -10.970 -0.780 3.620 1.00 88.12 102 GLY A C 1
ATOM 761 O O . GLY A 1 102 ? -11.856 -1.360 2.990 1.00 88.12 102 GLY A O 1
ATOM 762 N N . LEU A 1 103 ? -9.822 -1.379 3.946 1.00 92.06 103 LEU A N 1
ATOM 763 C CA . LEU A 1 103 ? -9.417 -2.688 3.419 1.00 92.06 103 LEU A CA 1
ATOM 764 C C . LEU A 1 103 ? -9.628 -3.865 4.381 1.00 92.06 103 LEU A C 1
ATOM 766 O O . LEU A 1 103 ? -9.390 -5.010 3.992 1.00 92.06 103 LEU A O 1
ATOM 770 N N . SER A 1 104 ? -10.093 -3.625 5.609 1.00 94.44 104 SER A N 1
ATOM 771 C CA . SER A 1 104 ? -10.253 -4.695 6.599 1.00 94.44 104 SER A CA 1
ATOM 772 C C . SER A 1 104 ? -11.202 -5.787 6.095 1.00 94.44 104 SER A C 1
ATOM 774 O O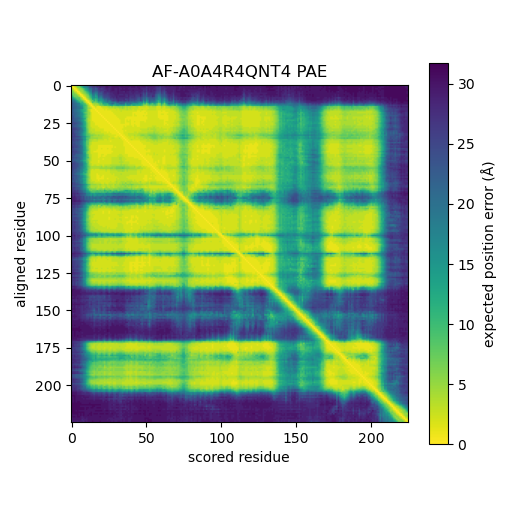 . SER A 1 104 ? -12.283 -5.511 5.579 1.00 94.44 104 SER A O 1
ATOM 776 N N . GLY A 1 105 ? -10.772 -7.047 6.199 1.00 90.38 105 GLY A N 1
ATOM 777 C CA . GLY A 1 105 ? -11.536 -8.206 5.729 1.00 90.38 105 GLY A CA 1
ATOM 778 C C . GLY A 1 105 ? -11.544 -8.431 4.220 1.00 90.38 105 GLY A C 1
ATOM 779 O O . GLY A 1 105 ? -12.001 -9.487 3.782 1.00 90.38 105 GLY A O 1
ATOM 780 N N . ARG A 1 106 ? -10.978 -7.518 3.425 1.00 91.94 106 ARG A N 1
ATOM 781 C CA . ARG A 1 106 ? -10.994 -7.623 1.966 1.00 91.94 106 ARG A CA 1
ATOM 782 C C . ARG A 1 106 ? -10.052 -8.689 1.427 1.00 91.94 106 ARG A C 1
ATOM 784 O O . ARG A 1 106 ? -9.076 -9.131 2.045 1.00 91.94 106 ARG A O 1
ATOM 791 N N . HIS A 1 107 ? -10.368 -9.128 0.224 1.00 91.50 107 HIS A N 1
ATOM 792 C CA . HIS A 1 107 ? -9.609 -10.095 -0.537 1.00 91.50 107 HIS A CA 1
ATOM 793 C C . HIS A 1 107 ? -8.887 -9.390 -1.675 1.00 91.50 107 HIS A C 1
ATOM 795 O O . HIS A 1 107 ? -9.497 -9.009 -2.669 1.00 91.50 107 HIS A O 1
ATOM 801 N N . VAL A 1 108 ? -7.574 -9.237 -1.524 1.00 91.50 108 VAL A N 1
ATOM 802 C CA . VAL A 1 108 ? -6.744 -8.429 -2.417 1.00 91.50 108 VAL A CA 1
ATOM 803 C C . VAL A 1 108 ? -5.907 -9.321 -3.329 1.00 91.50 108 VAL A C 1
ATOM 805 O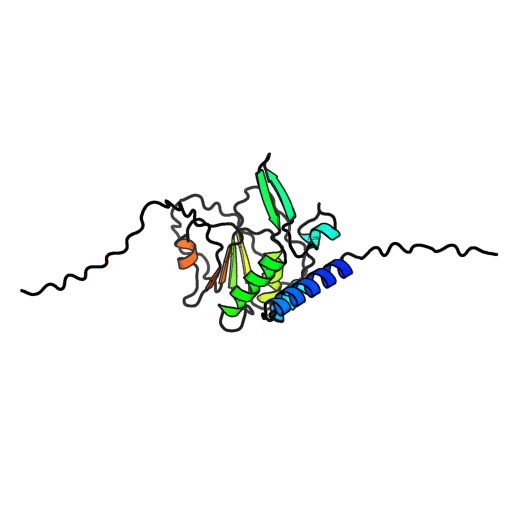 O . VAL A 1 108 ? -5.343 -10.325 -2.879 1.00 91.50 108 VAL A O 1
ATOM 808 N N . LEU A 1 109 ? -5.810 -8.944 -4.601 1.00 90.94 109 LEU A N 1
ATOM 809 C CA . LEU A 1 109 ? -4.828 -9.459 -5.551 1.00 90.94 109 LEU A CA 1
ATOM 810 C C . LEU A 1 109 ? -3.811 -8.362 -5.870 1.00 90.94 109 LEU A C 1
ATOM 812 O O . LEU A 1 109 ? -4.168 -7.335 -6.434 1.00 90.94 109 LEU A O 1
ATOM 816 N N . GLU A 1 110 ? -2.546 -8.610 -5.563 1.00 88.69 110 GLU A N 1
ATOM 817 C CA . GLU A 1 110 ? -1.421 -7.772 -5.971 1.00 88.69 110 GLU A CA 1
ATOM 818 C C . GLU A 1 110 ? -0.729 -8.370 -7.202 1.00 88.69 110 GLU A C 1
ATOM 820 O O . GLU A 1 110 ? -0.435 -9.571 -7.249 1.00 88.69 110 GLU A O 1
ATOM 825 N N . ILE A 1 111 ? -0.443 -7.529 -8.195 1.00 84.12 111 ILE A N 1
ATOM 826 C CA . ILE A 1 111 ? 0.277 -7.891 -9.418 1.00 84.12 111 ILE A CA 1
ATOM 827 C C . ILE A 1 111 ? 1.570 -7.074 -9.491 1.00 84.12 111 ILE A C 1
ATOM 829 O O . ILE A 1 111 ? 1.516 -5.851 -9.580 1.00 84.12 111 ILE A O 1
ATOM 833 N N . GLY A 1 112 ? 2.723 -7.750 -9.510 1.00 75.00 112 GLY A N 1
ATOM 834 C CA . GLY A 1 112 ? 4.047 -7.110 -9.516 1.00 75.00 112 GLY A CA 1
ATOM 835 C C . GLY A 1 112 ? 4.733 -7.069 -8.146 1.00 75.00 112 GLY A C 1
ATOM 836 O O . GLY A 1 112 ? 5.246 -6.032 -7.745 1.00 75.00 112 GLY A O 1
ATOM 837 N N . SER A 1 113 ? 4.728 -8.187 -7.415 1.00 68.56 113 SER A N 1
ATOM 838 C CA . SER A 1 113 ? 5.093 -8.237 -5.990 1.00 68.56 113 SER A CA 1
ATOM 839 C C . SER A 1 113 ? 6.587 -8.028 -5.675 1.00 68.56 113 SER A C 1
ATOM 841 O O . SER A 1 113 ? 7.368 -8.983 -5.616 1.00 68.56 113 SER A O 1
ATOM 843 N N . GLY A 1 114 ? 6.945 -6.829 -5.208 1.00 65.94 114 GLY A N 1
ATOM 844 C CA . GLY A 1 114 ? 8.195 -6.582 -4.464 1.00 65.94 114 GLY A CA 1
ATOM 845 C C . GLY A 1 114 ? 8.184 -7.107 -3.014 1.00 65.94 114 GLY A C 1
ATOM 846 O O . GLY A 1 114 ? 9.222 -7.153 -2.354 1.00 65.94 114 GLY A O 1
ATOM 847 N N . GLY A 1 115 ? 7.020 -7.524 -2.503 1.00 78.19 115 GLY A N 1
ATOM 848 C CA . GLY A 1 115 ? 6.814 -8.074 -1.157 1.00 78.19 115 GLY A CA 1
ATOM 849 C C . GLY A 1 115 ? 6.571 -7.031 -0.058 1.00 78.19 115 GLY A C 1
ATOM 850 O O . GLY A 1 115 ? 5.848 -7.330 0.888 1.00 78.19 115 GLY A O 1
ATOM 851 N N . TYR A 1 116 ? 7.122 -5.820 -0.187 1.00 87.31 116 TYR A N 1
ATOM 852 C CA . TYR A 1 116 ? 6.927 -4.741 0.793 1.00 87.31 116 TYR A CA 1
ATOM 853 C C . TYR A 1 116 ? 5.466 -4.264 0.834 1.00 87.31 116 TYR A C 1
ATOM 855 O O . TYR A 1 116 ? 4.862 -4.203 1.903 1.00 87.31 116 TYR A O 1
ATOM 863 N N . ASN A 1 117 ? 4.868 -4.006 -0.332 1.00 89.75 117 ASN A N 1
ATOM 864 C CA . ASN A 1 117 ? 3.465 -3.616 -0.437 1.00 89.75 117 ASN A CA 1
ATOM 865 C C . ASN A 1 117 ? 2.513 -4.747 -0.018 1.00 89.75 117 ASN A C 1
ATOM 867 O O . ASN A 1 117 ? 1.635 -4.521 0.811 1.00 89.75 117 ASN A O 1
ATOM 871 N N . ALA A 1 118 ? 2.773 -5.987 -0.446 1.00 88.75 118 ALA A N 1
ATOM 872 C CA . ALA A 1 118 ? 2.056 -7.174 0.022 1.00 88.75 118 ALA A CA 1
ATOM 873 C C . ALA A 1 118 ? 1.984 -7.288 1.554 1.00 88.75 118 ALA A C 1
ATOM 875 O O . ALA A 1 118 ? 0.951 -7.674 2.105 1.00 88.75 118 ALA A O 1
ATOM 876 N N . ALA A 1 119 ? 3.082 -6.972 2.248 1.00 89.31 119 ALA A N 1
ATOM 877 C CA . ALA A 1 119 ? 3.134 -6.995 3.704 1.00 89.31 119 ALA A CA 1
ATOM 878 C C . ALA A 1 119 ? 2.263 -5.894 4.328 1.00 89.31 119 ALA A C 1
ATOM 880 O O . ALA A 1 119 ? 1.542 -6.166 5.286 1.00 89.31 119 ALA A O 1
ATOM 881 N N . MET A 1 120 ? 2.252 -4.687 3.756 1.00 92.31 120 MET A N 1
ATOM 882 C CA . MET A 1 120 ? 1.355 -3.614 4.204 1.00 92.31 120 MET A CA 1
ATOM 883 C C . MET A 1 120 ? -0.113 -3.949 3.929 1.00 92.31 120 MET A C 1
ATOM 885 O O . MET A 1 120 ? -0.948 -3.825 4.821 1.00 92.31 120 MET A O 1
ATOM 889 N N . LEU A 1 121 ? -0.430 -4.478 2.744 1.00 91.25 121 LEU A N 1
ATOM 890 C CA . LEU A 1 121 ? -1.766 -4.981 2.423 1.00 91.25 121 LEU A CA 1
ATOM 891 C C . LEU A 1 121 ? -2.208 -6.065 3.410 1.00 91.25 121 LEU A C 1
ATOM 893 O O . LEU A 1 121 ? -3.371 -6.090 3.801 1.00 91.25 121 LEU A O 1
ATOM 897 N N . ARG A 1 122 ? -1.300 -6.945 3.855 1.00 91.62 122 ARG A N 1
ATOM 898 C CA . ARG A 1 122 ? -1.623 -7.991 4.837 1.00 91.62 122 ARG A CA 1
ATOM 899 C C . ARG A 1 122 ? -2.071 -7.401 6.172 1.00 91.62 122 ARG A C 1
ATOM 901 O O . ARG A 1 122 ? -3.027 -7.939 6.738 1.00 91.62 122 ARG A O 1
ATOM 908 N N . GLU A 1 123 ? -1.402 -6.353 6.650 1.00 91.81 123 GLU A N 1
ATOM 909 C CA . GLU A 1 123 ? -1.790 -5.617 7.861 1.00 91.81 123 GLU A CA 1
ATOM 910 C C . GLU A 1 123 ? -3.140 -4.910 7.659 1.00 91.81 123 GLU A C 1
ATOM 912 O O . GLU A 1 123 ? -4.020 -5.018 8.507 1.00 91.81 123 GLU A O 1
ATOM 917 N N . LEU A 1 124 ? -3.360 -4.292 6.494 1.00 93.06 124 LEU A N 1
ATOM 918 C CA . LEU A 1 124 ? -4.593 -3.558 6.180 1.00 93.06 124 LEU A CA 1
ATOM 919 C C . LEU A 1 124 ? -5.837 -4.452 6.064 1.00 93.06 124 LEU A C 1
ATOM 921 O O . LEU A 1 124 ? -6.933 -4.035 6.435 1.00 93.06 124 LEU A O 1
ATOM 925 N N . VAL A 1 125 ? -5.691 -5.682 5.562 1.00 91.75 125 VAL A N 1
ATOM 926 C CA . VAL A 1 125 ? -6.819 -6.621 5.402 1.00 91.75 125 VAL A CA 1
ATOM 927 C C . VAL A 1 125 ? -7.053 -7.504 6.628 1.00 91.75 125 VAL A C 1
ATOM 929 O O . VAL A 1 125 ? -8.041 -8.243 6.687 1.00 91.75 125 VAL A O 1
ATOM 932 N N . ALA A 1 126 ? -6.142 -7.479 7.603 1.00 84.62 126 ALA A N 1
ATOM 933 C CA . ALA A 1 126 ? -6.244 -8.265 8.825 1.00 84.62 126 ALA A CA 1
ATOM 934 C C . ALA A 1 126 ? -7.519 -7.932 9.633 1.00 84.62 126 ALA A C 1
ATOM 936 O O . ALA A 1 126 ? -8.077 -6.840 9.501 1.00 84.62 126 ALA A O 1
ATOM 937 N N . PRO A 1 127 ? -7.997 -8.871 10.477 1.00 87.50 127 PRO A N 1
ATOM 938 C CA . PRO A 1 127 ? -7.464 -10.220 10.718 1.00 87.50 127 PRO A CA 1
ATOM 939 C C . PRO A 1 127 ? -7.929 -11.278 9.705 1.00 87.50 127 PRO A C 1
ATOM 941 O O . PRO A 1 127 ? -7.214 -12.257 9.491 1.00 87.50 127 PRO A O 1
ATOM 944 N N . VAL A 1 128 ? -9.085 -11.069 9.069 1.00 85.50 128 VAL A N 1
ATOM 945 C CA . VAL A 1 128 ? -9.813 -12.084 8.278 1.00 85.50 128 VAL A CA 1
ATOM 946 C C . VAL A 1 128 ? -9.587 -12.020 6.764 1.00 85.50 128 VAL A C 1
ATOM 948 O O . VAL A 1 128 ? -9.837 -13.004 6.070 1.00 85.50 128 VAL A O 1
ATOM 951 N N . GLY A 1 129 ? -9.120 -10.887 6.239 1.00 88.38 129 GLY A N 1
ATOM 952 C CA . GLY A 1 129 ? -8.865 -10.719 4.814 1.00 88.38 129 GLY A CA 1
ATOM 953 C C . GLY A 1 129 ? -7.622 -11.471 4.334 1.00 88.38 129 GLY A C 1
ATOM 954 O O . GLY A 1 129 ? -6.910 -12.126 5.099 1.00 88.38 129 GLY A O 1
ATOM 955 N N . SER A 1 130 ? -7.340 -11.373 3.037 1.00 87.88 130 SER A N 1
ATOM 956 C CA . SER A 1 130 ? -6.256 -12.132 2.400 1.00 87.88 130 SER A CA 1
ATOM 957 C C . SER A 1 130 ? -5.562 -11.324 1.317 1.00 87.88 130 SER A C 1
ATOM 959 O O . SER A 1 130 ? -6.241 -10.609 0.579 1.00 87.88 130 SER A O 1
ATOM 961 N N . VAL A 1 131 ? -4.271 -11.573 1.118 1.00 88.44 131 VAL A N 1
ATOM 962 C CA . VAL A 1 131 ? -3.497 -11.010 0.009 1.00 88.44 131 VAL A CA 1
ATOM 963 C C . VAL A 1 131 ? -2.963 -12.153 -0.849 1.00 88.44 131 VAL A C 1
ATOM 965 O O . VAL A 1 131 ? -2.226 -13.019 -0.376 1.00 88.44 131 VAL A O 1
ATOM 968 N N . THR A 1 132 ? -3.368 -12.187 -2.116 1.00 87.38 132 THR A N 1
ATOM 969 C CA . THR A 1 132 ? -2.764 -13.043 -3.145 1.00 87.38 132 THR A CA 1
ATOM 970 C C . THR A 1 132 ? -1.792 -12.202 -3.944 1.00 87.38 132 THR A C 1
ATOM 972 O O . THR A 1 132 ? -2.169 -11.120 -4.374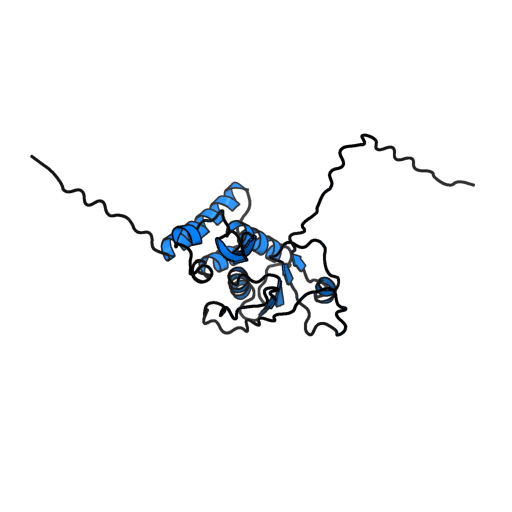 1.00 87.38 132 THR A O 1
ATOM 975 N N . THR A 1 133 ? -0.583 -12.698 -4.189 1.00 82.94 133 THR A N 1
ATOM 976 C CA . THR A 1 133 ? 0.390 -11.967 -5.004 1.00 82.94 133 THR A CA 1
ATOM 977 C C . THR A 1 133 ? 0.796 -12.765 -6.238 1.00 82.94 133 THR A C 1
ATOM 979 O O . THR A 1 133 ? 0.951 -13.994 -6.198 1.00 82.94 133 THR A O 1
ATOM 982 N N . VAL A 1 134 ? 0.940 -12.064 -7.360 1.00 79.44 134 VAL A N 1
ATOM 983 C CA . VAL A 1 134 ? 1.393 -12.609 -8.640 1.00 79.44 134 VAL A CA 1
ATOM 984 C C . VAL A 1 134 ? 2.595 -11.807 -9.114 1.00 79.44 134 VAL A C 1
ATOM 986 O O . VAL A 1 134 ? 2.569 -10.580 -9.142 1.00 79.44 134 VAL A O 1
ATOM 989 N N . ASP A 1 135 ? 3.644 -12.519 -9.510 1.00 71.31 135 ASP A N 1
ATOM 990 C CA . ASP A 1 135 ? 4.857 -11.942 -10.079 1.00 71.31 135 ASP A CA 1
ATOM 991 C C . ASP A 1 135 ? 5.133 -12.570 -11.456 1.00 71.31 135 ASP A C 1
ATOM 993 O O . ASP A 1 135 ? 4.781 -13.730 -11.713 1.00 71.31 135 ASP A O 1
ATOM 997 N N . ILE A 1 136 ? 5.704 -11.773 -12.357 1.00 57.44 136 ILE A N 1
ATOM 998 C CA . ILE A 1 136 ? 6.065 -12.148 -13.729 1.00 57.44 136 ILE A CA 1
ATOM 999 C C . ILE A 1 136 ? 7.524 -12.637 -13.780 1.00 57.44 136 ILE A C 1
ATOM 1001 O O . ILE A 1 136 ? 7.881 -13.374 -14.709 1.00 57.44 136 ILE A O 1
ATOM 1005 N N . ASP A 1 137 ? 8.345 -12.298 -12.778 1.00 54.16 137 ASP A N 1
ATOM 1006 C CA . ASP A 1 137 ? 9.731 -12.749 -12.696 1.00 54.16 137 ASP A CA 1
ATOM 1007 C C . ASP A 1 137 ? 9.812 -14.278 -12.545 1.00 54.16 137 ASP A C 1
ATOM 1009 O O . ASP A 1 137 ? 9.229 -14.893 -11.652 1.00 54.16 137 ASP A O 1
ATOM 1013 N N . ARG A 1 138 ? 10.531 -14.919 -13.477 1.00 40.22 138 ARG A N 1
ATOM 1014 C CA . ARG A 1 138 ? 10.583 -16.388 -13.623 1.00 40.22 138 ARG A CA 1
ATOM 1015 C C . ARG A 1 138 ? 11.488 -17.093 -12.615 1.00 40.22 138 ARG A C 1
ATOM 1017 O O . ARG A 1 138 ? 11.587 -18.314 -12.675 1.00 40.22 138 ARG A O 1
ATOM 1024 N N . GLU A 1 139 ? 12.156 -16.365 -11.730 1.00 39.34 139 GLU A N 1
ATOM 1025 C CA . GLU A 1 139 ? 13.246 -16.931 -10.944 1.00 39.34 139 GLU A CA 1
ATOM 1026 C C . GLU A 1 139 ? 13.333 -16.267 -9.573 1.00 39.34 139 GLU A C 1
ATOM 1028 O O . GLU A 1 139 ? 13.693 -15.094 -9.458 1.00 39.34 139 GLU A O 1
ATOM 1033 N N . GLY A 1 140 ? 12.999 -17.041 -8.539 1.00 39.19 140 GLY A N 1
ATOM 1034 C CA . GLY A 1 140 ? 13.341 -16.730 -7.158 1.00 39.19 140 GLY A CA 1
ATOM 1035 C C . GLY A 1 140 ? 12.165 -16.806 -6.198 1.00 39.19 140 GLY A C 1
ATOM 1036 O O . GLY A 1 140 ? 11.438 -15.831 -6.013 1.00 39.19 140 GLY A O 1
ATOM 1037 N N . ASP A 1 141 ? 12.062 -17.942 -5.510 1.00 37.66 141 ASP A N 1
ATOM 1038 C CA . ASP A 1 141 ? 11.488 -18.060 -4.171 1.00 37.66 141 ASP A CA 1
ATOM 1039 C C . ASP A 1 141 ? 12.164 -17.055 -3.218 1.00 37.66 141 ASP A C 1
ATOM 1041 O O . ASP A 1 141 ? 13.027 -17.411 -2.415 1.00 37.66 141 ASP A O 1
ATOM 1045 N N . ARG A 1 142 ? 11.808 -15.768 -3.290 1.00 42.41 142 ARG A N 1
ATOM 1046 C CA . ARG A 1 142 ? 12.087 -14.853 -2.184 1.00 42.41 142 ARG A CA 1
ATOM 1047 C C . ARG A 1 142 ? 11.088 -15.197 -1.080 1.00 42.41 142 ARG A C 1
ATOM 1049 O O . ARG A 1 142 ? 9.885 -15.017 -1.307 1.00 42.41 142 ARG A O 1
ATOM 1056 N N . PRO A 1 143 ? 11.527 -15.691 0.095 1.00 37.81 143 PRO A N 1
ATOM 1057 C CA . PRO A 1 143 ? 10.622 -15.823 1.220 1.00 37.81 143 PRO A CA 1
ATOM 1058 C C . PRO A 1 143 ? 10.041 -14.434 1.472 1.00 37.81 143 PRO A C 1
ATOM 1060 O O . PRO A 1 143 ? 10.789 -13.470 1.630 1.00 37.81 143 PRO A O 1
ATOM 1063 N N . CYS A 1 144 ? 8.709 -14.315 1.459 1.00 41.75 144 CYS A N 1
ATOM 1064 C CA . CYS A 1 144 ? 8.057 -13.169 2.079 1.00 41.75 144 CYS A CA 1
ATOM 1065 C C . CYS A 1 144 ? 8.711 -13.043 3.454 1.00 41.75 144 CYS A C 1
ATOM 1067 O O . CYS A 1 144 ? 8.650 -14.013 4.216 1.00 41.75 144 CYS A O 1
ATOM 1069 N N . GLY A 1 145 ? 9.433 -11.941 3.701 1.00 35.34 145 GLY A N 1
ATOM 1070 C CA . GLY A 1 145 ? 10.156 -11.725 4.950 1.00 35.34 145 GLY A CA 1
ATOM 1071 C C . GLY A 1 145 ? 9.259 -12.178 6.091 1.00 35.34 145 GLY A C 1
ATOM 1072 O O . GLY A 1 145 ? 8.093 -11.789 6.124 1.00 3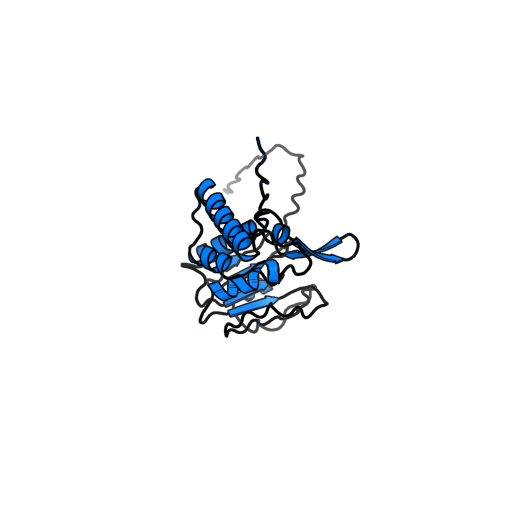5.34 145 GLY A O 1
ATOM 1073 N N . ARG A 1 146 ? 9.755 -13.124 6.897 1.00 34.72 146 ARG A N 1
ATOM 1074 C CA . ARG A 1 146 ? 9.015 -13.840 7.944 1.00 34.72 146 ARG A CA 1
ATOM 1075 C C . ARG A 1 146 ? 8.360 -12.824 8.889 1.00 34.72 146 ARG A C 1
ATOM 1077 O O . ARG A 1 146 ? 8.928 -12.475 9.914 1.00 34.72 146 ARG A O 1
ATOM 1084 N N . LEU A 1 147 ? 7.163 -12.364 8.546 1.00 36.06 147 LEU A N 1
ATOM 1085 C CA . LEU A 1 147 ? 6.240 -11.713 9.457 1.00 36.06 147 LEU A CA 1
ATOM 1086 C C . LEU A 1 147 ? 5.436 -12.847 10.098 1.00 36.06 147 LEU A C 1
ATOM 1088 O O . LEU A 1 147 ? 4.668 -13.520 9.404 1.00 36.06 147 LEU A O 1
ATOM 1092 N N . PRO A 1 148 ? 5.636 -13.135 11.395 1.00 30.61 148 PRO A N 1
ATOM 1093 C CA . PRO A 1 148 ? 4.907 -14.178 12.093 1.00 30.61 148 PRO A CA 1
ATOM 1094 C C . PRO A 1 148 ? 3.516 -13.647 12.449 1.00 30.61 148 PRO A C 1
ATOM 1096 O O . PRO A 1 148 ? 3.216 -13.386 13.608 1.00 30.61 148 PRO A O 1
ATOM 1099 N N . ARG A 1 149 ? 2.651 -13.452 11.453 1.00 33.50 149 ARG A N 1
ATOM 1100 C CA . ARG A 1 149 ? 1.227 -13.202 11.685 1.00 33.50 149 ARG A CA 1
ATOM 1101 C C . ARG A 1 149 ? 0.409 -14.101 10.780 1.00 33.50 149 ARG A C 1
ATOM 1103 O O . ARG A 1 149 ? 0.356 -13.928 9.568 1.00 33.50 149 ARG A O 1
ATOM 1110 N N . SER A 1 150 ? -0.190 -15.102 11.418 1.00 33.00 150 SER A N 1
ATOM 1111 C CA . SER A 1 150 ? -1.150 -16.062 10.878 1.00 33.00 150 SER A CA 1
ATOM 1112 C C . SER A 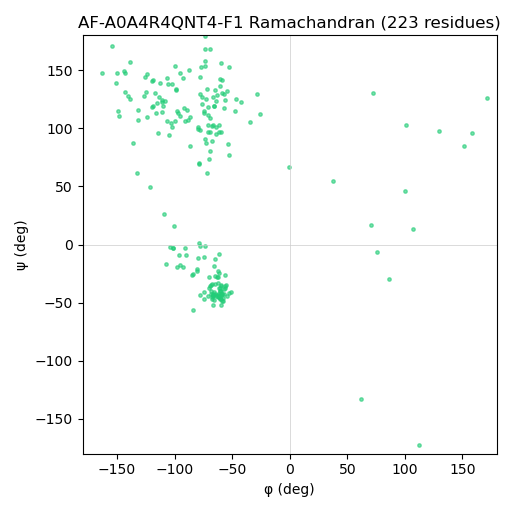1 150 ? -2.059 -15.430 9.819 1.00 33.00 150 SER A C 1
ATOM 1114 O O . SER A 1 150 ? -2.945 -14.632 10.124 1.00 33.00 150 SER A O 1
ATOM 1116 N N . GLY A 1 151 ? -1.811 -15.756 8.557 1.00 35.28 151 GLY A N 1
ATOM 1117 C CA . GLY A 1 151 ? -2.599 -15.327 7.410 1.00 35.28 151 GLY A CA 1
ATOM 1118 C C . GLY A 1 151 ? -1.887 -15.725 6.132 1.00 35.28 151 GLY A C 1
ATOM 1119 O O . GLY A 1 151 ? -0.703 -15.449 5.965 1.00 35.28 151 GLY A O 1
ATOM 1120 N N . GL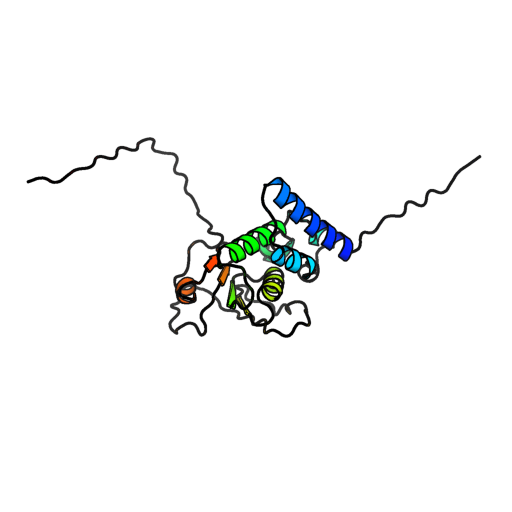U A 1 152 ? -2.580 -16.442 5.260 1.00 38.88 152 GLU A N 1
ATOM 1121 C CA . GLU A 1 152 ? -1.984 -17.056 4.080 1.00 38.88 152 GLU A CA 1
ATOM 1122 C C . GLU A 1 152 ? -1.517 -16.000 3.060 1.00 38.88 152 GLU A C 1
ATOM 1124 O O . GLU A 1 152 ? -2.315 -15.467 2.292 1.00 38.88 152 GLU A O 1
ATOM 1129 N N . LEU A 1 153 ? -0.212 -15.722 3.011 1.00 37.94 153 LEU A N 1
ATOM 1130 C CA . LEU A 1 153 ? 0.425 -15.075 1.862 1.00 37.94 153 LEU A CA 1
ATOM 1131 C C . LEU A 1 153 ? 0.642 -16.142 0.781 1.00 37.94 153 LEU A C 1
ATOM 1133 O O . LEU A 1 153 ? 1.560 -16.958 0.875 1.00 37.94 153 LEU A O 1
ATOM 1137 N N . ARG A 1 154 ? -0.220 -16.173 -0.241 1.00 42.72 154 ARG A N 1
ATOM 1138 C CA . ARG A 1 154 ? -0.099 -17.121 -1.361 1.00 42.72 154 ARG A CA 1
ATOM 1139 C C . ARG A 1 154 ? 0.548 -16.428 -2.561 1.00 42.72 154 ARG A C 1
ATOM 1141 O O . ARG A 1 154 ? -0.118 -15.659 -3.253 1.00 42.72 154 ARG A O 1
ATOM 1148 N N . ARG A 1 155 ? 1.817 -16.748 -2.839 1.00 40.53 155 ARG A N 1
ATOM 1149 C CA . ARG A 1 155 ? 2.468 -16.412 -4.116 1.00 40.53 155 ARG A CA 1
ATOM 1150 C C . ARG A 1 155 ? 2.000 -17.390 -5.194 1.00 40.53 155 ARG A C 1
ATOM 1152 O O . ARG A 1 155 ? 2.059 -18.604 -4.996 1.00 40.53 155 ARG A O 1
ATOM 1159 N N . ARG A 1 156 ? 1.553 -16.891 -6.346 1.00 40.97 156 ARG A N 1
ATOM 1160 C CA . ARG A 1 156 ? 1.345 -17.703 -7.557 1.00 40.97 156 ARG A CA 1
ATOM 1161 C C . ARG A 1 156 ? 2.145 -17.099 -8.704 1.00 40.97 156 ARG A C 1
ATOM 1163 O O . ARG A 1 156 ? 1.768 -16.063 -9.236 1.00 40.97 156 ARG A O 1
ATOM 1170 N N . GLY A 1 157 ? 3.214 -17.768 -9.133 1.00 32.84 157 GLY A N 1
ATOM 1171 C CA . GLY A 1 157 ? 3.888 -17.421 -10.384 1.00 32.84 157 GLY A CA 1
ATOM 1172 C C . GLY A 1 157 ? 2.985 -17.777 -11.566 1.00 32.84 157 GLY A C 1
ATOM 1173 O O . GLY A 1 157 ? 2.760 -18.957 -11.842 1.00 32.84 157 GLY A O 1
ATOM 1174 N N . ARG A 1 158 ? 2.426 -16.783 -12.265 1.00 35.72 158 ARG A N 1
ATOM 1175 C CA . ARG A 1 158 ? 1.677 -17.013 -13.508 1.00 35.72 158 ARG A CA 1
ATOM 1176 C C . ARG A 1 158 ? 2.157 -16.049 -14.581 1.00 35.72 158 ARG A C 1
ATOM 1178 O O . ARG A 1 158 ? 1.971 -14.843 -14.508 1.00 35.72 158 ARG A O 1
ATOM 1185 N N . ARG A 1 159 ? 2.742 -16.630 -15.624 1.00 28.55 159 ARG A N 1
ATOM 1186 C CA . ARG A 1 159 ? 3.195 -15.938 -16.826 1.00 28.55 159 ARG A CA 1
ATOM 1187 C C . ARG A 1 159 ? 1.986 -15.394 -17.596 1.00 28.55 159 ARG A C 1
ATOM 1189 O O . ARG A 1 159 ? 1.330 -16.155 -18.303 1.00 28.55 159 ARG A O 1
ATOM 1196 N N . LEU A 1 160 ? 1.704 -14.096 -17.512 1.00 30.56 160 LEU A N 1
ATOM 1197 C CA . LEU A 1 160 ? 0.747 -13.432 -18.406 1.00 30.56 160 LEU A CA 1
ATOM 1198 C C . LEU A 1 160 ? 1.417 -13.162 -19.764 1.00 30.56 160 LEU A C 1
ATOM 1200 O O . LEU A 1 160 ? 1.707 -12.033 -20.131 1.00 30.56 160 LEU A O 1
ATOM 1204 N N . ARG A 1 161 ? 1.698 -14.227 -20.528 1.00 23.53 161 ARG A N 1
ATOM 1205 C CA . ARG A 1 161 ? 1.870 -14.106 -21.983 1.00 23.53 161 ARG A CA 1
ATOM 1206 C C . ARG A 1 161 ? 0.556 -14.477 -22.643 1.00 23.53 161 ARG A C 1
ATOM 1208 O O . ARG A 1 161 ? 0.189 -15.644 -22.577 1.00 23.53 161 ARG A O 1
ATOM 1215 N N . GLY A 1 162 ? -0.083 -13.488 -23.271 1.00 27.02 162 GLY A N 1
ATOM 1216 C CA . GLY A 1 162 ? -1.194 -13.559 -24.232 1.00 27.02 162 GLY A CA 1
ATOM 1217 C C . GLY A 1 162 ? -1.720 -14.944 -24.619 1.00 27.02 162 GLY A C 1
ATOM 1218 O O . GLY A 1 162 ? -1.619 -15.351 -25.774 1.00 27.02 162 GLY A O 1
ATOM 1219 N N . ARG A 1 163 ? -2.324 -15.670 -23.679 1.00 26.11 163 ARG A N 1
ATOM 1220 C CA . ARG A 1 163 ? -3.087 -16.884 -23.958 1.00 26.11 163 ARG A CA 1
ATOM 1221 C C . ARG A 1 163 ? -4.338 -16.866 -23.106 1.00 26.11 163 ARG A C 1
ATOM 1223 O O . ARG A 1 163 ? -4.265 -16.696 -21.894 1.00 26.11 163 ARG A O 1
ATOM 1230 N N . ARG A 1 164 ? -5.462 -17.010 -23.813 1.00 31.66 164 ARG A N 1
ATOM 1231 C CA . ARG A 1 164 ? -6.835 -17.163 -23.326 1.00 31.66 164 ARG A CA 1
ATOM 1232 C C . ARG A 1 164 ? -6.855 -17.767 -21.922 1.00 31.66 164 ARG A C 1
ATOM 1234 O O . ARG A 1 164 ? -6.511 -18.936 -21.761 1.00 31.66 164 ARG A O 1
ATOM 1241 N N . ALA A 1 165 ? -7.278 -16.978 -20.938 1.00 33.41 165 ALA A N 1
ATOM 1242 C CA . ALA A 1 165 ? -7.727 -17.495 -19.655 1.00 33.41 165 ALA A CA 1
ATOM 1243 C C . ALA A 1 165 ? -9.073 -18.203 -19.885 1.00 33.41 165 ALA A C 1
ATOM 1245 O O . ALA A 1 165 ? -10.138 -17.660 -19.613 1.00 33.41 165 ALA A O 1
ATOM 1246 N N . ALA A 1 166 ? -9.020 -19.378 -20.512 1.00 35.19 166 ALA A N 1
ATOM 1247 C CA . ALA A 1 166 ? -10.055 -20.375 -20.337 1.00 35.19 166 ALA A CA 1
ATOM 1248 C C . ALA A 1 166 ? -9.877 -20.924 -18.917 1.00 35.19 166 ALA A C 1
ATOM 1250 O O . ALA A 1 166 ? -8.746 -21.191 -18.507 1.00 35.19 166 ALA A O 1
ATOM 1251 N N . ASP A 1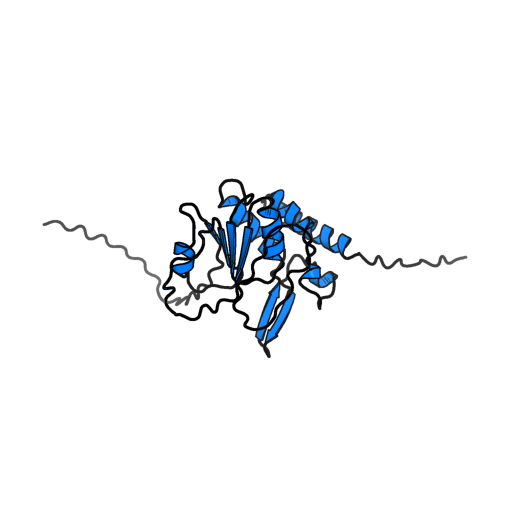 167 ? -11.000 -21.016 -18.212 1.00 33.03 167 ASP A N 1
ATOM 1252 C CA . ASP A 1 167 ? -11.191 -21.439 -16.823 1.00 33.03 167 ASP A CA 1
ATOM 1253 C C . ASP A 1 167 ? -11.368 -20.258 -15.864 1.00 33.03 167 ASP A C 1
ATOM 1255 O O . ASP A 1 167 ? -10.437 -19.536 -15.502 1.00 33.03 167 ASP A O 1
ATOM 1259 N N . ARG A 1 168 ? -12.643 -20.073 -15.497 1.00 38.56 168 ARG A N 1
ATOM 1260 C CA . ARG A 1 168 ? -13.176 -19.197 -14.450 1.00 38.56 168 ARG A CA 1
ATOM 1261 C C . ARG A 1 168 ? -12.151 -18.990 -13.324 1.00 38.56 168 ARG A C 1
ATOM 1263 O O . ARG A 1 168 ? -11.632 -19.980 -12.801 1.00 38.56 168 ARG A O 1
ATOM 1270 N N . PRO A 1 169 ? -11.861 -17.744 -12.914 1.00 47.56 169 PRO A N 1
ATOM 1271 C CA . PRO A 1 169 ? -10.880 -17.523 -11.870 1.00 47.56 169 PRO A CA 1
ATOM 1272 C C . PRO A 1 169 ? -11.322 -18.218 -10.583 1.00 47.56 169 PRO A C 1
ATOM 1274 O O . PRO A 1 169 ? -12.490 -18.177 -10.198 1.00 47.56 169 PRO A O 1
ATOM 1277 N N . ALA A 1 170 ? -10.374 -18.879 -9.920 1.00 58.91 170 ALA A N 1
ATOM 1278 C CA . ALA A 1 170 ? -10.624 -19.681 -8.723 1.00 58.91 170 ALA A CA 1
ATOM 1279 C C . ALA A 1 170 ? -11.182 -18.868 -7.531 1.00 58.91 170 ALA A C 1
ATOM 1281 O O . ALA A 1 170 ? -11.537 -19.462 -6.516 1.00 58.91 170 ALA A O 1
ATOM 1282 N N . ARG A 1 171 ? -11.224 -17.529 -7.630 1.00 67.75 171 ARG A N 1
ATOM 1283 C CA . ARG A 1 171 ? -11.660 -16.596 -6.588 1.00 67.75 171 ARG A CA 1
ATOM 1284 C C . ARG A 1 171 ? -11.963 -15.207 -7.169 1.00 67.75 171 ARG A C 1
ATOM 1286 O O . ARG A 1 171 ? -11.278 -14.803 -8.106 1.00 67.75 171 ARG A O 1
ATOM 1293 N N . SER A 1 172 ? -12.931 -14.501 -6.583 1.00 87.62 172 SER A N 1
ATOM 1294 C CA . SER A 1 172 ? -13.181 -13.071 -6.821 1.00 87.62 172 SER A CA 1
ATOM 1295 C C . SER A 1 172 ? -12.484 -12.210 -5.759 1.00 87.62 172 SER A C 1
ATOM 1297 O O . SER A 1 172 ? -12.350 -12.643 -4.612 1.00 87.62 172 SER A O 1
ATOM 1299 N N . TYR A 1 173 ? -12.037 -11.015 -6.138 1.00 91.88 173 TYR A N 1
ATOM 1300 C CA . TYR A 1 173 ? -11.277 -10.085 -5.303 1.00 91.88 173 TYR A CA 1
ATOM 1301 C C . TYR A 1 173 ? -12.027 -8.765 -5.121 1.00 91.88 173 TYR A C 1
ATOM 1303 O O . TYR A 1 173 ? -12.623 -8.249 -6.062 1.00 91.88 173 TYR A O 1
ATOM 1311 N N . ASP A 1 174 ? -11.957 -8.208 -3.916 1.00 93.38 174 ASP A N 1
ATOM 1312 C CA . ASP A 1 174 ? -12.526 -6.895 -3.595 1.00 93.38 174 ASP A CA 1
ATOM 1313 C C . ASP A 1 174 ? -11.612 -5.751 -4.044 1.00 93.38 174 ASP A C 1
ATOM 1315 O O . ASP A 1 174 ? -12.061 -4.625 -4.228 1.00 93.38 174 ASP A O 1
ATOM 1319 N N . LEU A 1 175 ? -10.318 -6.039 -4.197 1.00 94.25 175 LEU A N 1
ATOM 1320 C CA . LEU A 1 175 ? -9.320 -5.104 -4.693 1.00 94.25 175 LEU A CA 1
ATOM 1321 C C . LEU A 1 175 ? -8.311 -5.857 -5.559 1.00 94.25 175 LEU A C 1
ATOM 1323 O O . LEU A 1 175 ? -7.747 -6.870 -5.138 1.00 94.25 175 LEU A O 1
ATOM 1327 N N . ILE A 1 176 ? -8.038 -5.328 -6.743 1.00 92.00 176 ILE A N 1
ATOM 1328 C CA . ILE A 1 176 ? -6.871 -5.690 -7.544 1.00 92.00 176 ILE A CA 1
ATOM 1329 C C . ILE A 1 176 ? -5.966 -4.464 -7.603 1.00 92.00 176 ILE A C 1
ATOM 1331 O O . ILE A 1 176 ? -6.412 -3.379 -7.967 1.00 92.00 176 ILE A O 1
ATOM 1335 N N . ILE A 1 177 ? -4.701 -4.637 -7.242 1.00 91.00 177 ILE A N 1
ATOM 1336 C CA . ILE A 1 177 ? -3.700 -3.572 -7.190 1.00 91.00 177 ILE A CA 1
ATOM 1337 C C . ILE A 1 177 ? -2.478 -3.981 -8.005 1.00 91.00 177 ILE A C 1
ATOM 1339 O O . ILE A 1 177 ? -1.954 -5.088 -7.861 1.00 91.00 177 ILE A O 1
ATOM 1343 N N . VAL A 1 178 ? -2.058 -3.109 -8.914 1.00 87.44 178 VAL A N 1
ATOM 1344 C CA . VAL A 1 178 ? -0.988 -3.391 -9.871 1.00 87.44 178 VAL A CA 1
ATOM 1345 C C . VAL A 1 178 ? 0.183 -2.458 -9.587 1.00 87.44 178 VAL A C 1
ATOM 1347 O O . VAL A 1 178 ? 0.033 -1.245 -9.620 1.00 87.44 178 VAL A O 1
ATOM 1350 N N . GLU A 1 179 ? 1.359 -3.019 -9.318 1.00 81.25 179 GLU A N 1
ATOM 1351 C CA . GLU A 1 179 ? 2.579 -2.260 -8.997 1.00 81.25 179 GLU A CA 1
ATOM 1352 C C . GLU A 1 179 ? 3.575 -2.190 -10.162 1.00 81.25 179 GLU A C 1
ATOM 1354 O O . GLU A 1 179 ? 4.623 -1.549 -10.071 1.00 81.25 179 GLU A O 1
ATOM 1359 N N . VAL A 1 180 ? 3.244 -2.837 -11.277 1.00 77.00 180 VAL A N 1
ATOM 1360 C CA . VAL A 1 180 ? 3.991 -2.770 -12.534 1.00 77.00 180 VAL A CA 1
ATOM 1361 C C . VAL A 1 180 ? 3.221 -1.938 -13.548 1.00 77.00 180 VAL A C 1
ATOM 1363 O O . VAL A 1 180 ? 1.995 -1.999 -13.609 1.00 77.00 180 VAL A O 1
ATOM 1366 N N . GLY A 1 181 ? 3.939 -1.161 -14.356 1.00 69.62 181 GLY A N 1
ATOM 1367 C CA . GLY A 1 181 ? 3.313 -0.375 -15.413 1.00 69.62 181 GLY A CA 1
ATOM 1368 C C . GLY A 1 181 ? 2.511 -1.265 -16.363 1.00 69.62 181 GLY A C 1
ATOM 1369 O O . GLY A 1 181 ? 3.016 -2.286 -16.840 1.00 69.62 181 GLY A O 1
ATOM 1370 N N . ALA A 1 182 ? 1.261 -0.884 -16.619 1.00 68.31 182 ALA A N 1
ATOM 1371 C CA . ALA A 1 182 ? 0.359 -1.611 -17.500 1.00 68.31 182 ALA A CA 1
ATOM 1372 C C . ALA A 1 182 ? -0.020 -0.744 -18.705 1.00 68.31 182 ALA A C 1
ATOM 1374 O O . ALA A 1 182 ? -0.427 0.403 -18.548 1.00 68.31 182 ALA A O 1
ATOM 1375 N N . TRP A 1 183 ? 0.104 -1.309 -19.904 1.00 71.44 183 TRP A N 1
ATOM 1376 C CA . TRP A 1 183 ? -0.263 -0.644 -21.162 1.00 71.44 183 TRP A CA 1
ATOM 1377 C C . TRP A 1 183 ? -1.767 -0.692 -21.450 1.00 71.44 183 TRP A C 1
ATOM 1379 O O . TRP A 1 183 ? -2.281 0.096 -22.233 1.00 71.44 183 TRP A O 1
ATOM 1389 N N . ASP A 1 184 ? -2.463 -1.642 -20.832 1.00 73.94 184 ASP A N 1
ATOM 1390 C CA . ASP A 1 184 ? -3.897 -1.867 -20.983 1.00 73.94 184 ASP A CA 1
ATOM 1391 C C . ASP A 1 184 ? -4.431 -2.559 -19.717 1.00 73.94 184 ASP A C 1
ATOM 1393 O O . ASP A 1 184 ? -3.649 -3.001 -18.867 1.00 73.94 184 ASP A O 1
ATOM 1397 N N . ILE A 1 185 ? -5.752 -2.679 -19.596 1.00 79.19 185 ILE A N 1
ATOM 1398 C CA . ILE A 1 185 ? -6.447 -3.403 -18.532 1.00 79.19 185 ILE A CA 1
ATOM 1399 C C . ILE A 1 185 ? -6.920 -4.759 -19.082 1.00 79.19 185 ILE A C 1
ATOM 1401 O O . ILE A 1 185 ? -7.955 -4.836 -19.749 1.00 79.19 185 ILE A O 1
ATOM 1405 N N . PRO A 1 186 ? -6.220 -5.874 -18.790 1.00 80.75 186 PRO A N 1
ATOM 1406 C CA . PRO A 1 186 ? -6.661 -7.200 -19.192 1.00 80.75 186 PRO A CA 1
ATOM 1407 C C . PRO A 1 186 ? -8.088 -7.513 -18.707 1.00 80.75 186 PRO A C 1
ATOM 1409 O O . PRO A 1 186 ? -8.354 -7.423 -17.504 1.00 80.75 186 PRO A O 1
ATOM 1412 N N . PRO A 1 187 ? -8.982 -8.033 -19.576 1.00 78.06 187 PRO A N 1
ATOM 1413 C CA . PRO A 1 187 ? -10.332 -8.446 -19.177 1.00 78.06 187 PRO A CA 1
ATOM 1414 C C . PRO A 1 187 ? -10.345 -9.470 -18.036 1.00 78.06 187 PRO A C 1
ATOM 1416 O O . PRO A 1 187 ? -11.298 -9.553 -17.269 1.00 78.06 187 PRO A O 1
ATOM 1419 N N . ALA A 1 188 ? -9.265 -10.245 -17.903 1.00 81.19 188 ALA A N 1
ATOM 1420 C CA . ALA A 1 188 ? -9.093 -11.212 -16.830 1.00 81.19 188 ALA A CA 1
ATOM 1421 C C . ALA A 1 188 ? -9.005 -10.576 -15.432 1.00 81.19 188 ALA A C 1
ATOM 1423 O O . ALA A 1 188 ? -9.330 -11.265 -14.469 1.00 81.19 188 ALA A O 1
ATOM 1424 N N . TRP A 1 189 ? -8.555 -9.320 -15.307 1.00 85.56 189 TRP A N 1
ATOM 1425 C CA . TRP A 1 189 ? -8.557 -8.595 -14.030 1.00 85.56 189 TRP A CA 1
ATOM 1426 C C . TRP A 1 189 ? -9.977 -8.172 -13.678 1.00 85.56 189 TRP A C 1
ATOM 1428 O O . TRP A 1 189 ? -10.447 -8.472 -12.590 1.00 85.56 189 TRP A O 1
ATOM 1438 N N . ILE A 1 190 ? -10.702 -7.597 -14.638 1.00 86.25 190 ILE A N 1
ATOM 1439 C CA . ILE A 1 190 ? -12.099 -7.190 -14.443 1.00 86.25 190 ILE A CA 1
ATOM 1440 C C . ILE A 1 190 ? -12.971 -8.403 -14.088 1.00 86.25 190 ILE A C 1
ATOM 1442 O O . ILE A 1 190 ? -13.707 -8.373 -13.110 1.00 86.25 190 ILE A O 1
ATOM 1446 N N . ALA A 1 191 ? -12.822 -9.518 -14.810 1.00 86.56 191 ALA A N 1
ATOM 1447 C CA . ALA A 1 191 ? -13.567 -10.753 -14.548 1.00 86.56 191 ALA A CA 1
ATOM 1448 C C . ALA A 1 191 ? -13.245 -11.410 -13.188 1.00 86.56 191 ALA A C 1
ATOM 1450 O O . ALA A 1 191 ? -13.930 -12.346 -12.777 1.00 86.56 191 ALA A O 1
ATOM 1451 N N . GLN A 1 192 ? -12.175 -10.968 -12.523 1.00 88.75 192 GLN A N 1
ATOM 1452 C CA . GLN A 1 192 ? -11.750 -11.419 -11.201 1.00 88.75 192 GLN A CA 1
ATOM 1453 C C . GLN A 1 192 ? -12.228 -10.508 -10.071 1.00 88.75 192 GLN A C 1
ATOM 1455 O O . GLN A 1 192 ? -12.068 -10.888 -8.914 1.00 88.75 192 GLN A O 1
ATOM 1460 N N . LEU A 1 193 ? -12.805 -9.344 -10.365 1.00 90.44 193 LEU A N 1
ATOM 1461 C CA . LEU A 1 193 ? -13.358 -8.461 -9.343 1.00 90.44 193 LEU A CA 1
ATOM 1462 C C . LEU A 1 193 ? -14.714 -8.971 -8.846 1.00 90.44 193 LEU A C 1
ATOM 1464 O O . LEU A 1 193 ? -15.442 -9.676 -9.551 1.00 90.44 193 LEU A O 1
ATOM 1468 N N . THR A 1 194 ? -15.048 -8.631 -7.605 1.00 91.31 194 THR A N 1
ATOM 1469 C CA . THR A 1 194 ? -16.436 -8.652 -7.136 1.00 91.31 194 THR A CA 1
ATOM 1470 C C . THR A 1 194 ? -17.236 -7.543 -7.830 1.00 91.31 194 THR A C 1
ATOM 1472 O O . THR A 1 194 ? -16.669 -6.670 -8.481 1.00 91.31 194 THR A O 1
ATOM 1475 N N . GLU A 1 195 ? -18.565 -7.570 -7.708 1.00 88.56 195 GLU A N 1
ATOM 1476 C CA . GLU A 1 195 ? -19.446 -6.559 -8.320 1.00 88.56 195 GLU A CA 1
ATOM 1477 C C . GLU A 1 195 ? -19.079 -5.121 -7.911 1.00 88.56 195 GLU A C 1
ATOM 1479 O O . GLU A 1 195 ? -19.115 -4.219 -8.741 1.00 88.56 195 GLU A O 1
ATOM 1484 N N . ASN A 1 196 ? -18.630 -4.944 -6.664 1.00 88.00 196 ASN A N 1
ATOM 1485 C CA . ASN A 1 196 ? -18.161 -3.671 -6.107 1.00 88.00 196 ASN A CA 1
ATOM 1486 C C . ASN A 1 196 ? -16.637 -3.665 -5.895 1.00 88.00 196 ASN A C 1
ATOM 1488 O O . ASN A 1 196 ? -16.132 -3.031 -4.969 1.00 88.00 196 ASN A O 1
ATOM 1492 N N . GLY A 1 197 ? -15.910 -4.464 -6.676 1.00 91.44 197 GLY A N 1
ATOM 1493 C CA . GLY A 1 197 ? -14.465 -4.584 -6.562 1.00 91.44 197 GLY A CA 1
ATOM 1494 C C . GLY A 1 197 ? -13.746 -3.402 -7.207 1.00 91.44 197 GLY A C 1
ATOM 1495 O O . GLY A 1 197 ? -14.144 -2.914 -8.264 1.00 91.44 197 GLY A O 1
ATOM 1496 N N . THR A 1 198 ? -12.636 -2.992 -6.604 1.00 93.88 198 THR A N 1
ATOM 1497 C CA . THR A 1 198 ? -11.836 -1.856 -7.078 1.00 93.88 198 THR A CA 1
ATOM 1498 C C . THR A 1 198 ? -10.590 -2.335 -7.819 1.00 93.88 198 THR A C 1
ATOM 1500 O O . THR A 1 198 ? -9.906 -3.259 -7.380 1.00 93.88 198 THR A O 1
ATOM 1503 N N . LEU A 1 199 ? -10.259 -1.686 -8.938 1.00 92.31 199 LEU A N 1
ATOM 1504 C CA . LEU A 1 199 ? -8.986 -1.865 -9.638 1.00 92.31 199 LEU A CA 1
ATOM 1505 C C . LEU A 1 199 ? -8.136 -0.602 -9.500 1.00 92.31 199 LEU A C 1
ATOM 1507 O O . LEU A 1 199 ? -8.541 0.469 -9.944 1.00 92.31 199 LEU A O 1
ATOM 1511 N N . VAL A 1 200 ? -6.935 -0.751 -8.948 1.00 91.25 200 VAL A N 1
ATOM 1512 C CA . VAL A 1 200 ? -5.916 0.300 -8.881 1.00 91.25 200 VAL A CA 1
ATOM 1513 C C . VAL A 1 200 ? -4.766 -0.097 -9.798 1.00 91.25 200 VAL A C 1
ATOM 1515 O O . VAL A 1 200 ? -4.094 -1.104 -9.566 1.00 91.25 200 VAL A O 1
ATOM 1518 N N . VAL A 1 201 ? -4.558 0.673 -10.866 1.00 87.25 201 VAL A N 1
ATOM 1519 C CA . VAL A 1 201 ? -3.554 0.373 -11.891 1.00 87.25 201 VAL A CA 1
ATOM 1520 C C . VAL A 1 201 ? -2.838 1.644 -12.367 1.00 87.25 201 VAL A C 1
ATOM 1522 O O . VAL A 1 201 ? -3.500 2.596 -12.784 1.00 87.25 201 VAL A O 1
ATOM 1525 N N . PRO A 1 202 ? -1.493 1.674 -12.357 1.00 80.06 202 PRO A N 1
ATOM 1526 C CA . PRO A 1 202 ? -0.721 2.715 -13.013 1.00 80.06 202 PRO A CA 1
ATOM 1527 C C . PRO A 1 202 ? -0.688 2.432 -14.519 1.00 80.06 202 PRO A C 1
ATOM 1529 O O . PRO A 1 202 ? 0.091 1.601 -14.999 1.00 80.06 202 PRO A O 1
ATOM 1532 N N . LEU A 1 203 ? -1.557 3.113 -15.266 1.00 77.75 203 LEU A N 1
ATOM 1533 C CA . LEU A 1 203 ? -1.569 3.009 -16.721 1.00 77.75 203 LEU A CA 1
ATOM 1534 C C . LEU A 1 203 ? -0.416 3.811 -17.325 1.00 77.75 203 LEU A C 1
ATOM 1536 O O . LEU A 1 203 ? -0.250 4.999 -17.051 1.00 77.75 203 LEU A O 1
ATOM 1540 N N . LEU A 1 204 ? 0.369 3.143 -18.164 1.00 72.06 204 LEU A N 1
ATOM 1541 C CA . LEU A 1 204 ? 1.349 3.775 -19.033 1.00 72.06 204 LEU A CA 1
ATOM 1542 C C . LEU A 1 204 ? 0.653 4.077 -20.356 1.00 72.06 204 LEU A C 1
ATOM 1544 O O . LEU A 1 204 ? 0.357 3.168 -21.129 1.00 72.06 204 LEU A O 1
ATOM 1548 N N . TRP A 1 205 ? 0.360 5.349 -20.603 1.00 57.91 205 TRP A N 1
ATOM 1549 C CA . TRP A 1 205 ? -0.095 5.803 -21.912 1.00 57.91 205 TRP A CA 1
ATOM 1550 C C . TRP A 1 205 ? 1.104 6.382 -22.656 1.00 57.91 205 TRP A C 1
ATOM 1552 O O . TRP A 1 205 ? 1.656 7.402 -22.243 1.00 57.91 205 TRP A O 1
ATOM 1562 N N . GLU A 1 206 ? 1.509 5.747 -23.755 1.00 46.16 206 GLU A N 1
ATOM 1563 C CA . GLU A 1 206 ? 2.284 6.447 -24.777 1.00 46.16 206 GLU A CA 1
ATOM 1564 C C . GLU A 1 206 ? 1.327 7.413 -25.471 1.00 46.16 206 GLU A C 1
ATOM 1566 O O . GLU A 1 206 ? 0.540 7.037 -26.338 1.00 46.16 206 GLU A O 1
ATOM 1571 N N . VAL A 1 207 ? 1.342 8.669 -25.029 1.00 38.25 207 VAL A N 1
ATOM 1572 C CA . VAL A 1 207 ? 0.747 9.742 -25.816 1.00 38.25 207 VAL A CA 1
ATOM 1573 C C . VAL A 1 207 ? 1.774 10.097 -26.879 1.00 38.25 207 VAL A C 1
ATOM 1575 O O . VAL A 1 207 ? 2.735 10.819 -26.613 1.00 38.25 207 VAL A O 1
ATOM 1578 N N . GLU A 1 208 ? 1.583 9.580 -28.088 1.00 35.84 208 GLU A N 1
ATOM 1579 C CA . GLU A 1 208 ? 2.184 10.188 -29.267 1.00 35.84 208 GLU A CA 1
ATOM 1580 C C . GLU A 1 208 ? 1.494 11.550 -29.443 1.00 35.84 208 GLU A C 1
ATOM 1582 O O . GLU A 1 208 ? 0.419 11.671 -30.027 1.00 35.84 208 GLU A O 1
ATOM 1587 N N . CYS A 1 209 ? 2.050 12.583 -28.801 1.00 28.80 209 CYS A N 1
ATOM 1588 C CA . CYS A 1 209 ? 1.636 13.966 -29.006 1.00 28.80 209 CYS A CA 1
ATOM 1589 C C . CYS A 1 209 ? 2.070 14.381 -30.410 1.00 28.80 209 CYS A C 1
ATOM 1591 O O . CYS A 1 209 ? 3.090 15.051 -30.581 1.00 28.80 209 CYS A O 1
ATOM 1593 N N . ASP A 1 210 ? 1.290 14.000 -31.415 1.00 31.95 210 ASP A N 1
ATOM 1594 C CA . ASP A 1 210 ? 1.404 14.584 -32.739 1.00 31.95 210 ASP A CA 1
ATOM 1595 C C . ASP A 1 210 ? 0.828 16.006 -32.647 1.00 31.95 210 ASP A C 1
ATOM 1597 O O . ASP A 1 210 ? -0.370 16.253 -32.802 1.00 31.95 210 ASP A O 1
ATOM 1601 N N . ILE A 1 211 ? 1.679 16.967 -32.274 1.00 39.97 211 ILE A N 1
ATOM 1602 C CA . ILE A 1 211 ? 1.354 18.398 -32.248 1.00 39.97 211 ILE A CA 1
ATOM 1603 C C . ILE A 1 211 ? 1.247 18.941 -33.679 1.00 39.97 211 ILE A C 1
ATOM 1605 O O . ILE A 1 211 ? 1.989 19.830 -34.077 1.00 39.97 211 ILE A O 1
ATOM 1609 N N . ASN A 1 212 ? 0.310 18.419 -34.465 1.00 35.66 212 ASN A N 1
ATOM 1610 C CA . ASN A 1 212 ? -0.047 18.941 -35.777 1.00 35.66 212 ASN A CA 1
ATOM 1611 C C . ASN A 1 212 ? -1.573 18.967 -35.924 1.00 35.66 212 ASN A C 1
ATOM 1613 O O . ASN A 1 212 ? -2.179 18.039 -36.450 1.00 35.66 212 ASN A O 1
ATOM 1617 N N . GLY A 1 213 ? -2.201 20.062 -35.481 1.00 32.66 213 GLY A N 1
ATOM 1618 C CA . GLY A 1 213 ? -3.592 20.358 -35.840 1.00 32.66 213 GLY A CA 1
ATOM 1619 C C . GLY A 1 213 ? -4.369 21.168 -34.808 1.00 32.66 213 GLY A C 1
ATOM 1620 O O . GLY A 1 213 ? -5.135 20.619 -34.024 1.00 32.66 213 GLY A O 1
ATOM 1621 N N . PHE A 1 214 ? -4.238 22.495 -34.849 1.00 34.75 214 PHE A N 1
ATOM 1622 C CA . PHE A 1 214 ? -5.274 23.389 -34.328 1.00 34.75 214 PHE A CA 1
ATOM 1623 C C . PHE A 1 214 ? -6.541 23.237 -35.192 1.00 34.75 214 PHE A C 1
ATOM 1625 O O . PHE A 1 214 ? -6.498 23.539 -36.382 1.00 34.75 214 PHE A O 1
ATOM 1632 N N . GLY A 1 215 ? -7.665 22.820 -34.598 1.00 30.00 215 GLY A N 1
ATOM 1633 C CA . GLY A 1 215 ? -8.985 22.914 -35.231 1.00 30.00 215 GLY A CA 1
ATOM 1634 C C . GLY A 1 215 ? -10.034 21.954 -34.665 1.00 30.00 215 GLY A C 1
ATOM 1635 O O . GLY A 1 215 ? -10.142 20.822 -35.118 1.00 30.00 215 GLY A O 1
ATOM 1636 N N . PHE A 1 216 ? -10.857 22.423 -33.722 1.00 28.67 216 PHE A N 1
ATOM 1637 C CA . PHE A 1 216 ? -12.151 21.802 -33.422 1.00 28.67 216 PHE A CA 1
ATOM 1638 C C . PHE A 1 216 ? -13.241 22.545 -34.210 1.00 28.67 216 PHE A C 1
ATOM 1640 O O . PHE A 1 216 ? -13.565 23.682 -33.875 1.00 28.67 216 PHE A O 1
ATOM 1647 N N . GLU A 1 217 ? -13.838 21.906 -35.220 1.00 27.95 217 GLU A N 1
ATOM 1648 C CA . GLU A 1 217 ? -15.152 22.296 -35.749 1.00 27.95 217 GLU A CA 1
ATOM 1649 C C . GLU A 1 217 ? -16.135 21.145 -35.503 1.00 27.95 217 GLU A C 1
ATOM 1651 O O . GLU A 1 217 ? -16.007 20.055 -36.058 1.00 27.95 217 GLU A O 1
ATOM 1656 N N . MET A 1 218 ? -17.121 21.380 -34.635 1.00 29.48 218 MET A N 1
ATOM 1657 C CA . MET A 1 218 ? -18.189 20.430 -34.333 1.00 29.48 218 MET A CA 1
ATOM 1658 C C . MET A 1 218 ? -19.475 20.905 -35.020 1.00 29.48 218 MET A C 1
ATOM 1660 O O . MET A 1 218 ? -20.214 21.717 -34.467 1.00 29.48 218 MET A O 1
ATOM 1664 N N . GLN A 1 219 ? -19.767 20.403 -36.224 1.00 30.88 219 GLN A N 1
ATOM 1665 C CA . GLN A 1 219 ? -21.078 20.602 -36.852 1.00 30.88 219 GLN A CA 1
ATOM 1666 C C . GLN A 1 219 ? -22.047 19.483 -36.450 1.00 30.88 219 GLN A C 1
ATOM 1668 O O . GLN A 1 219 ? -21.877 18.323 -36.826 1.00 30.88 219 GLN A O 1
ATOM 1673 N N . ARG A 1 220 ? -23.119 19.837 -35.726 1.00 33.47 220 ARG A N 1
ATOM 1674 C CA . ARG A 1 220 ? -24.309 18.983 -35.590 1.00 33.47 220 ARG A CA 1
ATOM 1675 C C . ARG A 1 220 ? -25.107 19.040 -36.892 1.00 33.47 220 ARG A C 1
ATOM 1677 O O . ARG A 1 220 ? -25.730 20.060 -37.172 1.00 33.47 220 ARG A O 1
ATOM 1684 N N . ARG A 1 221 ? -25.187 17.939 -37.641 1.00 33.81 221 ARG A N 1
ATOM 1685 C CA . ARG A 1 221 ? -26.266 17.763 -38.625 1.00 33.81 221 ARG A CA 1
ATOM 1686 C C . ARG A 1 221 ? -27.454 17.111 -37.929 1.00 33.81 221 ARG A C 1
ATOM 1688 O O . ARG A 1 221 ? -27.400 15.937 -37.583 1.00 33.81 221 ARG A O 1
ATOM 1695 N N . HIS A 1 222 ? -28.503 17.894 -37.688 1.00 35.44 222 HIS A N 1
ATOM 1696 C CA . HIS A 1 222 ? -29.830 17.335 -37.454 1.00 35.44 222 HIS A CA 1
ATOM 1697 C C . HIS A 1 222 ? -30.388 16.898 -38.804 1.00 35.44 222 HIS A C 1
ATOM 1699 O O . HIS A 1 222 ? -30.507 17.706 -39.723 1.00 35.44 222 HIS A O 1
ATOM 1705 N N . SER A 1 223 ? -30.707 15.616 -38.912 1.00 38.88 223 SER A N 1
ATOM 1706 C CA . SER A 1 223 ? -31.536 15.073 -39.978 1.00 38.88 223 SER A CA 1
ATOM 1707 C C . SER A 1 223 ? -32.950 15.632 -39.819 1.00 38.88 223 SER A C 1
ATOM 1709 O O . SER A 1 223 ? -33.541 15.518 -38.745 1.00 38.88 223 SER A O 1
ATOM 1711 N N . SER A 1 224 ? -33.513 16.227 -40.863 1.00 38.19 224 SER A N 1
ATOM 1712 C CA . SER A 1 224 ? -34.955 16.452 -40.975 1.00 38.19 224 SER A CA 1
ATOM 1713 C C . SER A 1 224 ? -35.335 16.409 -42.452 1.00 38.19 224 SER A C 1
ATOM 1715 O O . SER A 1 224 ? -34.847 17.238 -43.213 1.00 38.19 224 SER A O 1
ATOM 1717 N N . SER A 1 225 ? -36.145 15.386 -42.757 1.00 43.03 225 SER A N 1
ATOM 1718 C CA . SER A 1 225 ? -36.990 15.086 -43.928 1.00 43.03 225 SER A CA 1
ATOM 1719 C C . SER A 1 225 ? -36.495 15.390 -45.340 1.00 43.03 225 SER A C 1
ATOM 1721 O O . SER A 1 225 ? -36.385 16.577 -45.706 1.00 43.03 225 SER A O 1
#

Foldseek 3Di:
DDDDPPPPPPPPQDLLNLQVVLLVVLQVVQVVVVHGQDPLLSVLSNVQRQCLLQVPDDSNVSSDQADWAQRDDDPPHRDAIHGHNNVLSVLQRVQQVLQVHFQALWEEEEERDSLRSQSSSPSRNPDNYAYEYEYQDPDDPPPSRDPPHDHDHHYDHDHPDDDDPDDQPPAAGQEYEYPDEDQDDDVNNVSRHDPSHDYHHRYDDPPPPPVPDDDDDDDDDDDDD

Secondary structure (DSSP, 8-state):
--------------HHHHHHHHHHHHHHHHHHTT----HHHHHHHHHS-GGGG-TTS-HHHHT-TT--EEEEEETTEEEEEEPPHHHHHHHHHHHHHTTTT-STT-EEEEES--SHHHHHHHHHHTTT-EEEEE---SS----------SS--EE------S----S--S--EEEEEE-S-BSS--HHHHTTEEEEEEEE--B----------------------

Mean predicted aligned error: 13.25 Å

Nearest PDB structures (foldseek):
  1dl5-assembly1_A  TM=8.189E-01  e=1.450E-10  Thermotoga maritima
  2yxe-assembly1_B  TM=8.332E-01  e=1.156E-09  Methanocaldococcus jannaschii DSM 2661
  1jg3-assembly1_A  TM=8.124E-01  e=1.156E-09  Pyrococcus furiosus
  3meq-assembly1_C  TM=5.280E-01  e=5.151E-02  Brucella suis
  5yat-assembly1_B  TM=5.197E-01  e=1.274E+00  Komagataella phaffii GS115

pLDDT: mean 71.71, std 24.17, range [23.53, 97.44]

Radius of gyration: 22.45 Å; Cα contacts (8 Å, |Δi|>4): 305; chains: 1; bounding box: 81×48×74 Å

Solvent-accessible surface area (backbone atoms only — not comparable to full-atom values): 13932 Å² total; per-residue (Å²): 136,83,80,84,81,78,76,79,76,77,81,74,77,44,75,64,55,42,46,52,52,29,50,52,47,52,44,50,57,28,47,76,71,75,41,78,70,48,69,66,56,52,51,23,59,73,69,49,70,58,48,75,62,36,80,91,50,57,63,74,63,49,38,35,46,86,45,59,46,78,74,38,66,53,82,95,42,84,59,44,52,40,75,20,52,50,60,52,53,52,52,51,44,52,52,27,64,67,39,87,87,39,44,58,53,34,35,33,38,38,38,49,64,55,47,57,62,59,51,31,51,43,59,42,10,40,83,78,24,41,39,37,36,30,35,71,76,91,76,76,93,68,74,68,67,88,66,95,59,92,64,74,76,45,79,46,83,55,78,87,66,99,64,84,83,78,71,80,69,97,57,67,20,48,30,39,41,41,74,48,82,28,80,68,82,60,68,71,57,64,74,23,37,40,99,86,34,38,80,49,68,51,71,50,75,87,75,81,78,74,90,75,78,94,79,90,81,86,82,84,81,80,88,76,134

Sequence (225 aa):
MEGESTRMSVDTATGEDLHAAMVDQLVADHAEKGLVMRPEVETALRSVPRHLFTPDAALKEAYRADRPVMTKRIGDEAGSSVSAPWRIAEMLGQAADATDGGLSGRHVLEIGSGGYNAAMLRELVAPVGSVTTVDIDREGDRPCGRLPRSGELRRRGRRLRGRRAADRPARSYDLIIVEVGAWDIPPAWIAQLTENGTLVVPLLWEVECDINGFGFEMQRRHSSS